Protein AF-A0A7V3JLY9-F1 (afdb_monomer_lite)

Radius of gyration: 27.99 Å; chains: 1; bounding box: 68×59×86 Å

Foldseek 3Di:
DLLVVLVPPPQAPPLNNQLLVQLLVVCLVQPAPDLDLQSSLVSSLLSLLVSPDVLLQQLVVVVVHGSVLLNVLVVVCVDCSPVVCVVVVPPDPPCSVVVSVDPSNSVSVVVLSVQLVVQCVVLVHPHRDSLSSLLSSLVDDHPVQVSQVVVVHGSVSSNVSSVVSSVVPPRPPVVVVVVVVVVVDPVVLLVAFDPQQDLDQDPLNVVLVVVVLVVVVVVCVVVVHDPLVNVLVVCLLVQLLVQCCPPVNNGRSLNSLLVSLLPSVLVSQLVVQQVVQCVVPVVGRPNVVSNVRSNVCSNVSSVVSNVSSVVSVVSSNVSVVVVVVVVVVVVVVVVPDPDPPPPDDPPDDD

Secondary structure (DSSP, 8-state):
--HHHHHTSTTB-HHHHHHHHHHHHHHHHS--SS--HHHHHHHHHHHHHHH--HHHHHHHHHTT--HHHHHHHHHHTT-THHHHHHHHTTS-TT-HHHHTT-HHHHHHHHHHHHHHHHHHHHTT-SSB-HHHHHHHHHTS-SHHHHHHHTTT--HHHHHHHHHHHHHHS---HHHHHHHHHHTTSTTTTTTSPPTT--S---HHHHHHHHHHHHHHHHHHHHTT--HHHHHHHHHHHHHHHHHHHHGGGGS-HHHHHHHHHHHHHHHHHHHHHHHHHHHH-TT---HHHHHHHHHHTHHHHHHHHHHHHHHHHHHHHHHHHHHHHHHHHHHHHHHHS---PPPPPP----

pLDDT: mean 84.88, std 15.24, range [41.06, 98.06]

Structure (mmCIF, N/CA/C/O backbone):
data_AF-A0A7V3JLY9-F1
#
_entry.id   AF-A0A7V3JLY9-F1
#
loop_
_atom_site.group_PDB
_atom_site.id
_atom_site.type_symbol
_atom_site.label_atom_id
_atom_site.label_alt_id
_atom_site.label_comp_id
_atom_site.label_asym_id
_atom_site.label_entity_id
_atom_site.label_seq_id
_atom_site.pdbx_PDB_ins_code
_atom_site.Cartn_x
_atom_site.Cartn_y
_atom_site.Cartn_z
_atom_site.occupancy
_atom_site.B_iso_or_equiv
_atom_site.auth_seq_id
_atom_site.auth_comp_id
_atom_site.auth_asym_id
_atom_site.auth_atom_id
_atom_site.pdbx_PDB_model_num
ATOM 1 N N . MET A 1 1 ? 10.212 14.212 8.797 1.00 42.94 1 MET A N 1
ATOM 2 C CA . MET A 1 1 ? 10.060 13.748 7.388 1.00 42.94 1 MET A CA 1
ATOM 3 C C . MET A 1 1 ? 9.186 12.492 7.233 1.00 42.94 1 MET A C 1
ATOM 5 O O . MET A 1 1 ? 8.670 12.257 6.146 1.00 42.94 1 MET A O 1
ATOM 9 N N . VAL A 1 2 ? 8.987 11.695 8.289 1.00 43.91 2 VAL A N 1
ATOM 10 C CA . VAL A 1 2 ? 8.253 10.418 8.236 1.00 43.91 2 VAL A CA 1
ATOM 11 C C . VAL A 1 2 ? 6.725 10.586 8.315 1.00 43.91 2 VAL A C 1
ATOM 13 O O . VAL A 1 2 ? 6.010 9.918 7.577 1.00 43.91 2 VAL A O 1
ATOM 16 N N . PHE A 1 3 ? 6.228 11.587 9.050 1.00 45.50 3 PHE A N 1
ATOM 17 C CA . PHE A 1 3 ? 4.808 11.983 9.053 1.00 45.50 3 PHE A CA 1
ATOM 18 C C . PHE A 1 3 ? 4.266 12.271 7.637 1.00 45.50 3 PHE A C 1
ATOM 20 O O . PHE A 1 3 ? 3.178 11.847 7.254 1.00 45.50 3 PHE A O 1
ATOM 27 N N . LEU A 1 4 ? 5.098 12.884 6.787 1.00 44.66 4 LEU A N 1
ATOM 28 C CA . LEU A 1 4 ? 4.797 13.117 5.374 1.00 44.66 4 LEU A CA 1
ATOM 29 C C . LEU A 1 4 ? 4.684 11.820 4.556 1.00 44.66 4 LEU A C 1
ATOM 31 O O . LEU A 1 4 ? 3.999 11.837 3.542 1.00 44.66 4 LEU A O 1
ATOM 35 N N . ARG A 1 5 ? 5.304 10.696 4.954 1.00 44.84 5 ARG A N 1
ATOM 36 C CA . ARG A 1 5 ? 5.213 9.420 4.212 1.00 44.84 5 ARG A CA 1
ATOM 37 C C . ARG A 1 5 ? 3.848 8.749 4.362 1.00 44.84 5 ARG A C 1
ATOM 39 O O . ARG A 1 5 ? 3.363 8.238 3.347 1.00 44.84 5 ARG A O 1
ATOM 46 N N . CYS A 1 6 ? 3.236 8.804 5.549 1.00 45.09 6 CYS A N 1
ATOM 47 C CA . CYS A 1 6 ? 1.862 8.339 5.775 1.00 45.09 6 CYS A CA 1
ATOM 48 C C . CYS A 1 6 ? 0.869 9.199 4.985 1.00 45.09 6 CYS A C 1
ATOM 50 O O . CYS A 1 6 ? 0.086 8.667 4.205 1.00 45.09 6 CYS A O 1
ATOM 52 N N . LEU A 1 7 ? 1.006 10.529 5.056 1.00 44.56 7 LEU A N 1
ATOM 53 C CA . LEU A 1 7 ? 0.134 11.485 4.358 1.00 44.56 7 LEU A CA 1
ATOM 54 C C . LEU A 1 7 ? 0.260 11.466 2.823 1.00 44.56 7 LEU A C 1
ATOM 56 O O . LEU A 1 7 ? -0.617 11.960 2.120 1.00 44.56 7 LEU A O 1
ATOM 60 N N . TYR A 1 8 ? 1.332 10.888 2.272 1.00 41.06 8 TYR A N 1
ATOM 61 C CA . TYR A 1 8 ? 1.545 10.810 0.821 1.00 41.06 8 TYR A CA 1
ATOM 62 C C . TYR A 1 8 ? 0.854 9.603 0.153 1.00 41.06 8 TYR A C 1
ATOM 64 O O . TYR A 1 8 ? 1.047 9.377 -1.048 1.00 41.06 8 TYR A O 1
ATOM 72 N N . ARG A 1 9 ? 0.063 8.800 0.882 1.00 51.59 9 ARG A N 1
ATOM 73 C CA . ARG A 1 9 ? -0.943 7.936 0.243 1.00 51.59 9 ARG A CA 1
ATOM 74 C C . ARG A 1 9 ? -2.067 8.858 -0.248 1.00 51.59 9 ARG A C 1
ATOM 76 O O . ARG A 1 9 ? -2.866 9.346 0.535 1.00 51.59 9 ARG A O 1
ATOM 83 N N . ARG A 1 10 ? -2.073 9.140 -1.559 1.00 48.19 10 ARG A N 1
ATOM 84 C CA . ARG A 1 10 ? -2.943 10.127 -2.239 1.00 48.19 10 ARG A CA 1
ATOM 85 C C . ARG A 1 10 ? -4.453 9.923 -2.030 1.00 48.19 10 ARG A C 1
ATOM 87 O O . ARG A 1 10 ? -5.207 10.842 -2.327 1.00 48.19 10 ARG A O 1
ATOM 94 N N . ASP A 1 11 ? -4.856 8.765 -1.514 1.00 52.25 11 ASP A N 1
ATOM 95 C CA . ASP A 1 11 ? -6.251 8.394 -1.266 1.00 52.25 11 ASP A CA 1
ATOM 96 C C . ASP A 1 11 ? -6.662 8.539 0.212 1.00 52.25 11 ASP A C 1
ATOM 98 O O . ASP A 1 11 ? -7.808 8.266 0.562 1.00 52.25 11 ASP A O 1
ATOM 102 N N . ILE A 1 12 ? -5.757 8.995 1.087 1.00 59.09 12 ILE A N 1
ATOM 103 C CA . ILE A 1 12 ? -6.117 9.442 2.435 1.00 59.09 12 ILE A CA 1
ATOM 104 C C . ILE A 1 12 ? -6.915 10.733 2.265 1.00 59.09 12 ILE A C 1
ATOM 106 O O . ILE A 1 12 ? -6.375 11.766 1.854 1.00 59.09 12 ILE A O 1
ATOM 110 N N . ALA A 1 13 ? -8.220 10.666 2.534 1.00 67.38 13 ALA A N 1
ATOM 111 C CA . ALA A 1 13 ? -9.084 11.835 2.477 1.00 67.38 13 ALA A CA 1
ATOM 112 C C . ALA A 1 13 ? -8.496 12.954 3.355 1.00 67.38 13 ALA A C 1
ATOM 114 O O . ALA A 1 13 ? -7.917 12.686 4.408 1.00 67.38 13 ALA A O 1
ATOM 115 N N . ARG A 1 14 ? -8.660 14.221 2.945 1.00 82.06 14 ARG A N 1
ATOM 116 C CA . ARG A 1 14 ? -8.237 15.408 3.720 1.00 82.06 14 ARG A CA 1
ATOM 117 C C . ARG A 1 14 ? -8.627 15.299 5.204 1.00 82.06 14 ARG A C 1
ATOM 119 O O . ARG A 1 14 ? -7.884 15.750 6.065 1.00 82.06 14 ARG A O 1
ATOM 126 N N . GLU A 1 15 ? -9.760 14.667 5.485 1.00 87.19 15 GLU A N 1
ATOM 127 C CA . GLU A 1 15 ? -10.266 14.399 6.832 1.00 87.19 15 GLU A CA 1
ATOM 128 C C . GLU A 1 15 ? -9.368 13.468 7.646 1.00 87.19 15 GLU A C 1
ATOM 130 O O . GLU A 1 15 ? -9.075 13.757 8.797 1.00 87.19 15 GLU A O 1
ATOM 135 N N . MET A 1 16 ? -8.860 12.392 7.052 1.00 91.50 16 MET A N 1
ATOM 136 C CA . MET A 1 16 ? -7.973 11.454 7.737 1.00 91.50 16 MET A CA 1
ATOM 137 C C . MET A 1 16 ? -6.609 12.097 8.045 1.00 91.50 16 MET A C 1
ATOM 139 O O . MET A 1 16 ? -6.036 11.853 9.102 1.00 91.50 16 MET A O 1
ATOM 143 N N . ILE A 1 17 ? -6.125 13.006 7.185 1.00 88.12 17 ILE A N 1
ATOM 144 C CA . ILE A 1 17 ? -4.952 13.847 7.495 1.00 88.12 17 ILE A CA 1
ATOM 145 C C . ILE A 1 17 ? -5.209 14.687 8.750 1.00 88.12 17 ILE A C 1
ATOM 147 O O . ILE A 1 17 ? -4.340 14.790 9.612 1.00 88.12 17 ILE A O 1
ATOM 151 N N . GLN A 1 18 ? -6.402 15.277 8.854 1.00 91.44 18 GLN A N 1
ATOM 152 C CA . GLN A 1 18 ? -6.795 16.085 10.008 1.00 91.44 18 GLN A CA 1
ATOM 153 C C . GLN A 1 18 ? -6.947 15.237 11.274 1.00 91.44 18 GLN A C 1
ATOM 155 O O . GLN A 1 18 ? -6.507 15.682 12.328 1.00 91.44 18 GLN A O 1
ATOM 160 N N . VAL A 1 19 ? -7.489 14.018 11.172 1.00 95.06 19 VAL A N 1
ATOM 161 C CA . VAL A 1 19 ? -7.558 13.062 12.292 1.00 95.06 19 VAL A CA 1
ATOM 162 C C . VAL A 1 19 ? -6.156 12.724 12.797 1.00 95.06 19 VAL A C 1
ATOM 164 O O . VAL A 1 19 ? -5.881 12.882 13.980 1.00 95.06 19 VAL A O 1
ATOM 167 N N . VAL A 1 20 ? -5.235 12.327 11.913 1.00 93.38 20 VAL A N 1
ATOM 168 C CA . VAL A 1 20 ? -3.864 11.961 12.316 1.00 93.38 20 VAL A CA 1
ATOM 169 C C . VAL A 1 20 ? -3.107 13.167 12.885 1.00 93.38 20 VAL A C 1
ATOM 171 O O . VAL A 1 20 ? -2.405 13.041 13.889 1.00 93.38 20 VAL A O 1
ATOM 174 N N . ALA A 1 21 ? -3.263 14.351 12.283 1.00 90.56 21 ALA A N 1
ATOM 175 C CA . ALA A 1 21 ? -2.688 15.587 12.812 1.00 90.56 21 ALA A CA 1
ATOM 176 C C . ALA A 1 21 ? -3.227 15.905 14.212 1.00 90.56 21 ALA A C 1
ATOM 178 O O . ALA A 1 21 ? -2.444 16.210 15.109 1.00 90.56 21 ALA A O 1
ATOM 179 N N . ARG A 1 22 ? -4.541 15.779 14.424 1.00 93.81 22 ARG A N 1
ATOM 180 C CA . ARG A 1 22 ? -5.160 16.045 15.723 1.00 93.81 22 ARG A CA 1
ATOM 181 C C . ARG A 1 22 ? -4.756 15.018 16.780 1.00 93.81 22 ARG A C 1
ATOM 183 O O . ARG A 1 22 ? -4.397 15.421 17.879 1.00 93.81 22 ARG A O 1
ATOM 190 N N . ALA A 1 23 ? -4.697 13.735 16.432 1.00 93.81 23 ALA A N 1
ATOM 191 C CA . ALA A 1 23 ? -4.185 12.690 17.319 1.00 93.81 23 ALA A CA 1
ATOM 192 C C . ALA A 1 23 ? -2.724 12.944 17.727 1.00 93.81 23 ALA A C 1
ATOM 194 O O . ALA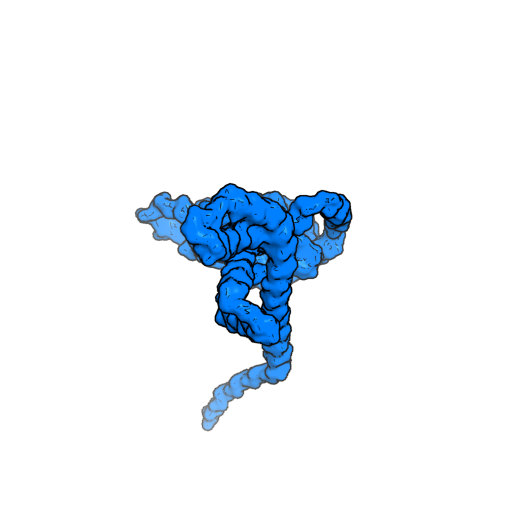 A 1 23 ? -2.351 12.719 18.873 1.00 93.81 23 ALA A O 1
ATOM 195 N N . SER A 1 24 ? -1.903 13.470 16.813 1.00 90.31 24 SER A N 1
ATOM 196 C CA . SER A 1 24 ? -0.510 13.832 17.116 1.00 90.31 24 SER A CA 1
ATOM 197 C C . SER A 1 24 ? -0.420 15.002 18.095 1.00 90.31 24 SER A C 1
ATOM 199 O O . SER A 1 24 ? 0.405 14.970 19.002 1.00 90.31 24 SER A O 1
ATOM 201 N N . VAL A 1 25 ? -1.280 16.017 17.939 1.00 89.12 25 VAL A N 1
ATOM 202 C CA . VAL A 1 25 ? -1.395 17.124 18.904 1.00 89.12 25 VAL A CA 1
ATOM 203 C C . VAL A 1 25 ? -1.823 16.591 20.268 1.00 89.12 25 VAL A C 1
ATOM 205 O O . VAL A 1 25 ? -1.194 16.916 21.267 1.00 89.12 25 VAL A O 1
ATOM 208 N N . TRP A 1 26 ? -2.819 15.704 20.301 1.00 90.44 26 TRP A N 1
ATOM 209 C CA . TRP A 1 26 ? -3.293 15.104 21.543 1.00 90.44 26 TRP A CA 1
ATOM 210 C C . TRP A 1 26 ? -2.191 14.319 22.264 1.00 90.44 26 TRP A C 1
ATOM 212 O O . TRP A 1 26 ? -1.992 14.509 23.458 1.00 90.44 26 TRP A O 1
ATOM 222 N N . LEU A 1 27 ? -1.414 13.505 21.538 1.00 90.06 27 LEU A N 1
ATOM 223 C CA . LEU A 1 27 ? -0.261 12.781 22.091 1.00 90.06 27 LEU A CA 1
ATOM 224 C C . LEU A 1 27 ? 0.861 13.714 22.567 1.00 90.06 27 LEU A C 1
ATOM 226 O O . LEU A 1 27 ? 1.600 13.345 23.472 1.00 90.06 27 LEU A O 1
ATOM 230 N N . ALA A 1 28 ? 1.014 14.898 21.973 1.00 86.81 28 ALA A N 1
ATOM 231 C CA . ALA A 1 28 ? 1.989 15.888 22.429 1.00 86.81 28 ALA A CA 1
ATOM 232 C C . ALA A 1 28 ? 1.528 16.604 23.710 1.00 86.81 28 ALA A C 1
ATOM 234 O O . ALA A 1 28 ? 2.344 16.874 24.587 1.00 86.81 28 ALA A O 1
ATOM 235 N N . GLU A 1 29 ? 0.228 16.883 23.828 1.00 85.25 29 GLU A N 1
ATOM 236 C CA . GLU A 1 29 ? -0.392 17.457 25.032 1.00 85.25 29 GLU A CA 1
ATOM 237 C C . GLU A 1 29 ? -0.479 16.431 26.179 1.00 85.25 29 GLU A C 1
ATOM 239 O O . GLU A 1 29 ? -0.435 16.803 27.350 1.00 85.25 29 GLU A O 1
ATOM 244 N N . HIS A 1 30 ? -0.573 15.141 25.840 1.00 86.06 30 HIS A N 1
ATOM 245 C CA . HIS A 1 30 ? -0.788 14.022 26.761 1.00 86.06 30 HIS A CA 1
ATOM 246 C C . HIS A 1 30 ? 0.206 12.878 26.483 1.00 86.06 30 HIS A C 1
ATOM 248 O O . HIS A 1 30 ? -0.207 11.785 26.078 1.00 86.06 30 HIS A O 1
ATOM 254 N N . PRO A 1 31 ? 1.522 13.101 26.660 1.00 84.25 31 PRO A N 1
ATOM 255 C CA . PRO A 1 31 ? 2.538 12.137 26.258 1.00 84.25 31 PRO A CA 1
ATOM 256 C C . PRO A 1 31 ? 2.380 10.815 27.020 1.00 84.25 31 PRO A C 1
ATOM 258 O O . PRO A 1 31 ? 2.413 10.804 28.254 1.00 84.25 31 PRO A O 1
ATOM 261 N N . PRO A 1 32 ? 2.225 9.676 26.318 1.00 83.19 32 PRO A N 1
ATOM 262 C CA . PRO A 1 32 ? 2.157 8.390 26.980 1.00 83.19 32 PRO A CA 1
ATOM 263 C C . PRO A 1 32 ? 3.506 7.987 27.559 1.00 83.19 32 PRO A C 1
ATOM 265 O O . PRO A 1 32 ? 4.559 8.273 26.996 1.00 83.19 32 PRO A O 1
ATOM 268 N N . LYS A 1 33 ? 3.465 7.248 28.676 1.00 82.25 33 LYS A N 1
ATOM 269 C CA . LYS A 1 33 ? 4.666 6.667 29.293 1.00 82.25 33 LYS A CA 1
ATOM 270 C C . LYS A 1 33 ? 5.405 5.736 28.326 1.00 82.25 33 LYS A C 1
ATOM 272 O O . LYS A 1 33 ? 6.630 5.675 28.344 1.00 82.25 33 LYS A O 1
ATOM 277 N N . VAL A 1 34 ? 4.649 4.998 27.516 1.00 85.31 34 VAL A N 1
ATOM 278 C CA . VAL A 1 34 ? 5.150 4.119 26.461 1.00 85.31 34 VAL A CA 1
ATOM 279 C C . VAL A 1 34 ? 4.332 4.406 25.210 1.00 85.31 34 VAL A C 1
ATOM 281 O O . VAL A 1 34 ? 3.105 4.378 25.254 1.00 85.31 34 VAL A O 1
ATOM 284 N N . VAL A 1 35 ? 5.006 4.704 24.100 1.00 89.94 35 VAL A N 1
ATOM 285 C CA . VAL A 1 35 ? 4.349 4.821 22.795 1.00 89.94 35 VAL A CA 1
ATOM 286 C C . VAL A 1 35 ? 4.061 3.411 22.301 1.00 89.94 35 VAL A C 1
ATOM 288 O O . VAL A 1 35 ? 4.940 2.741 21.766 1.00 89.94 35 VAL A O 1
ATOM 291 N N . ASP A 1 36 ? 2.837 2.952 22.527 1.00 92.12 36 ASP A N 1
ATOM 292 C CA . ASP A 1 36 ? 2.354 1.657 22.066 1.00 92.12 36 ASP A CA 1
ATOM 293 C C . ASP A 1 36 ? 1.125 1.813 21.147 1.00 92.12 36 ASP A C 1
ATOM 295 O O . ASP A 1 36 ? 0.536 2.902 21.047 1.00 92.12 36 ASP A O 1
ATOM 299 N N . PRO A 1 37 ? 0.715 0.740 20.443 1.00 93.94 37 PRO A N 1
ATOM 300 C CA . PRO A 1 37 ? -0.436 0.805 19.554 1.00 93.94 37 PRO A CA 1
ATOM 301 C C . PRO A 1 37 ? -1.732 1.230 20.255 1.00 93.94 37 PRO A C 1
ATOM 303 O O . PRO A 1 37 ? -2.542 1.905 19.627 1.00 93.94 37 PRO A O 1
ATOM 306 N N . GLN A 1 38 ? -1.935 0.898 21.534 1.00 94.38 38 GLN A N 1
ATOM 307 C CA . GLN A 1 38 ? -3.170 1.217 22.258 1.00 94.38 38 GLN A CA 1
ATOM 308 C C . GLN A 1 38 ? -3.260 2.705 22.609 1.00 94.38 38 GLN A C 1
ATOM 310 O O . GLN A 1 38 ? -4.314 3.312 22.413 1.00 94.38 38 GLN A O 1
ATOM 315 N N . ALA A 1 39 ? -2.163 3.321 23.057 1.00 92.31 39 ALA A N 1
ATOM 316 C CA . ALA A 1 39 ? -2.100 4.756 23.326 1.00 92.31 39 ALA A CA 1
ATOM 317 C C . ALA A 1 39 ? -2.342 5.575 22.049 1.00 92.31 39 ALA A C 1
ATOM 319 O O . ALA A 1 39 ? -3.145 6.512 22.041 1.00 92.31 39 ALA A O 1
ATOM 320 N N . VAL A 1 40 ? -1.702 5.180 20.943 1.00 94.50 40 VAL A N 1
ATOM 321 C CA . VAL A 1 40 ? -1.905 5.826 19.636 1.00 94.50 40 VAL A CA 1
ATOM 322 C C . VAL A 1 40 ? -3.324 5.579 19.113 1.00 94.50 40 VAL A C 1
ATOM 324 O O . VAL A 1 40 ? -3.945 6.499 18.583 1.00 94.50 40 VAL A O 1
ATOM 327 N N . GLY A 1 41 ? -3.866 4.373 19.300 1.00 95.81 41 GLY A N 1
ATOM 328 C CA . GLY A 1 41 ? -5.235 4.022 18.918 1.00 95.81 41 GLY A CA 1
ATOM 329 C C . GLY A 1 41 ? -6.280 4.843 19.671 1.00 95.81 41 GLY A C 1
ATOM 330 O O . GLY A 1 41 ? -7.222 5.336 19.058 1.00 95.81 41 GLY A O 1
ATOM 331 N N . LEU A 1 42 ? -6.075 5.088 20.968 1.00 95.06 42 LEU A N 1
ATOM 332 C CA . LEU A 1 42 ? -6.940 5.961 21.764 1.00 95.06 42 LEU A CA 1
ATOM 333 C C . LEU A 1 42 ? -6.893 7.413 21.275 1.00 95.06 42 LEU A C 1
ATOM 335 O O . LEU A 1 42 ? -7.939 8.031 21.093 1.00 95.06 42 LEU A O 1
ATOM 339 N N . ALA A 1 43 ? -5.699 7.949 21.011 1.00 94.56 43 ALA A N 1
ATOM 340 C CA . ALA A 1 43 ? -5.558 9.303 20.475 1.00 94.56 43 ALA A CA 1
ATOM 341 C C . ALA A 1 43 ? -6.262 9.452 19.116 1.00 94.56 43 ALA A C 1
ATOM 343 O O . ALA A 1 43 ? -6.937 10.450 18.858 1.00 94.56 43 ALA A O 1
ATOM 344 N N . LEU A 1 44 ? -6.142 8.438 18.254 1.00 96.56 44 LEU A N 1
ATOM 345 C CA . LEU A 1 44 ? -6.842 8.378 16.973 1.00 96.56 44 LEU A CA 1
ATOM 346 C C . LEU A 1 44 ? -8.359 8.265 17.153 1.00 96.56 44 LEU A C 1
ATOM 348 O O . LEU A 1 44 ? -9.090 8.973 16.468 1.00 96.56 44 LEU A O 1
ATOM 352 N N . PHE A 1 45 ? -8.833 7.436 18.084 1.00 96.88 45 PHE A N 1
ATOM 353 C CA . PHE A 1 45 ? -10.251 7.296 18.421 1.00 96.88 45 PHE A CA 1
ATOM 354 C C . PHE A 1 45 ? -10.861 8.647 18.808 1.00 96.88 45 PHE A C 1
ATOM 356 O O . PHE A 1 45 ? -11.846 9.077 18.207 1.00 96.88 45 PHE A O 1
ATOM 363 N N . LEU A 1 46 ? -10.229 9.359 19.744 1.00 95.88 46 LEU A N 1
ATOM 364 C CA . LEU A 1 46 ? -10.682 10.678 20.186 1.00 95.88 46 LEU A CA 1
ATOM 365 C C . LEU A 1 46 ? -10.636 11.702 19.050 1.00 95.88 46 LEU A C 1
ATOM 367 O O . LEU A 1 46 ? -11.605 12.429 18.839 1.00 95.88 46 LEU A O 1
ATOM 371 N N . ALA A 1 47 ? -9.566 11.703 18.253 1.00 96.31 47 ALA A N 1
ATOM 372 C CA . ALA A 1 47 ? -9.458 12.582 17.094 1.00 96.31 47 ALA A CA 1
ATOM 373 C C . ALA A 1 47 ? -10.541 12.305 16.036 1.00 96.31 47 ALA A C 1
ATOM 375 O O . ALA A 1 47 ? -11.012 13.241 15.390 1.00 96.31 47 ALA A O 1
ATOM 376 N N . VAL A 1 48 ? -10.966 11.049 15.849 1.00 96.88 48 VAL A N 1
ATOM 377 C CA . VAL A 1 48 ? -12.116 10.733 14.987 1.00 96.88 48 VAL A CA 1
ATOM 378 C C . VAL A 1 48 ? -13.398 11.312 15.582 1.00 96.88 48 VAL A C 1
ATOM 380 O O . VAL A 1 48 ? -14.132 11.982 14.857 1.00 96.88 48 VAL A O 1
ATOM 383 N N . LEU A 1 49 ? -13.657 11.111 16.878 1.00 96.38 49 LEU A N 1
ATOM 384 C CA . LEU A 1 49 ? -14.860 11.633 17.537 1.00 96.38 49 LEU A CA 1
ATOM 385 C C . LEU A 1 49 ? -14.945 13.167 17.470 1.00 96.38 49 LEU A C 1
ATOM 387 O O . LEU A 1 49 ? -15.988 13.706 17.104 1.00 96.38 49 LEU A O 1
ATOM 391 N N . GLU A 1 50 ? -13.846 13.879 17.726 1.00 95.75 50 GLU A N 1
ATOM 392 C CA . GLU A 1 50 ? -13.793 15.347 17.644 1.00 95.75 50 GLU A CA 1
ATOM 393 C C . GLU A 1 50 ? -14.108 15.886 16.241 1.00 95.75 50 GLU A C 1
ATOM 395 O O . GLU A 1 50 ? -14.688 16.964 16.093 1.00 95.75 50 GLU A O 1
ATOM 400 N N . ARG A 1 51 ? -13.737 15.147 15.187 1.00 95.19 51 ARG A N 1
ATOM 401 C CA . ARG A 1 51 ? -14.032 15.537 13.799 1.00 95.19 51 ARG A CA 1
ATOM 402 C C . ARG A 1 51 ? -15.502 15.361 13.427 1.00 95.19 51 ARG A C 1
ATOM 404 O O . ARG A 1 51 ? -15.895 15.897 12.391 1.00 95.19 51 ARG A O 1
ATOM 411 N N . LYS A 1 52 ? -16.281 14.643 14.243 1.00 95.38 52 LYS A N 1
ATOM 412 C CA . LYS A 1 52 ? -17.711 14.364 14.050 1.00 95.38 52 LYS A CA 1
ATOM 413 C C . LYS A 1 52 ? -18.057 13.927 12.612 1.00 95.38 52 LYS A C 1
ATOM 415 O O . LYS A 1 52 ? -18.868 14.583 11.954 1.00 95.38 52 LYS A O 1
ATOM 420 N N . PRO A 1 53 ? -17.436 12.853 12.076 1.00 93.31 53 PRO A N 1
ATOM 421 C CA . PRO A 1 53 ? -17.820 12.334 10.769 1.00 93.31 53 PRO A CA 1
ATOM 422 C C . PRO A 1 53 ? -19.296 11.944 10.800 1.00 93.31 53 PRO A C 1
ATOM 424 O O . PRO A 1 53 ? -19.746 11.302 11.749 1.00 93.31 53 PRO A O 1
ATOM 427 N N . GLN A 1 54 ? -20.042 12.292 9.753 1.00 93.62 54 GLN A N 1
ATOM 428 C CA . GLN A 1 54 ? -21.499 12.131 9.728 1.00 93.62 54 GLN A CA 1
ATOM 429 C C . GLN A 1 54 ? -21.945 10.695 10.049 1.00 93.62 54 GLN A C 1
ATOM 431 O O . GLN A 1 54 ? -22.864 10.505 10.838 1.00 93.62 54 GLN A O 1
ATOM 436 N N . ALA A 1 55 ? -21.269 9.690 9.483 1.00 94.06 55 ALA A N 1
ATOM 437 C CA . ALA A 1 55 ? -21.591 8.284 9.725 1.00 94.06 55 ALA A CA 1
ATOM 438 C C . ALA A 1 55 ? -21.272 7.840 11.164 1.00 94.06 55 ALA A C 1
ATOM 440 O O . ALA A 1 55 ? -21.992 7.022 11.723 1.00 94.06 55 ALA A O 1
ATOM 441 N N . VAL A 1 56 ? -20.234 8.405 11.792 1.00 96.12 56 VAL A N 1
ATOM 442 C CA . VAL A 1 56 ? -19.905 8.126 13.200 1.00 96.12 56 VAL A CA 1
ATOM 443 C C . VAL A 1 56 ? -20.951 8.735 14.128 1.00 96.12 56 VAL A C 1
ATOM 445 O O . VAL A 1 56 ? -21.421 8.054 15.036 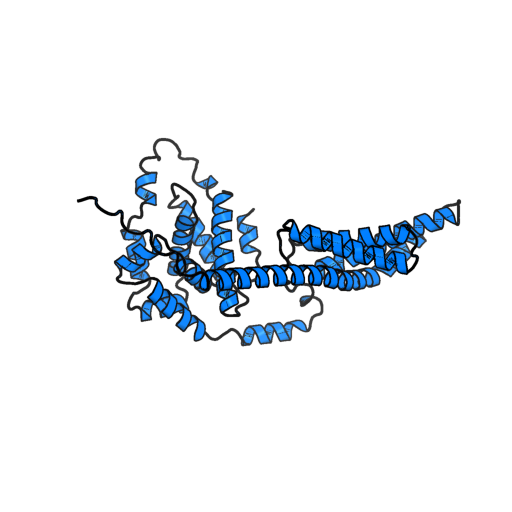1.00 96.12 56 VAL A O 1
ATOM 448 N N . CYS A 1 57 ? -21.360 9.983 13.881 1.00 96.19 57 CYS A N 1
ATOM 449 C CA . CYS A 1 57 ? -22.435 10.626 14.638 1.00 96.19 57 CYS A CA 1
ATOM 450 C C . CYS A 1 57 ? -23.742 9.835 14.528 1.00 96.19 57 CYS A C 1
ATOM 452 O O . CYS A 1 57 ? -24.320 9.486 15.550 1.00 96.19 57 CYS A O 1
ATOM 454 N N . ALA A 1 58 ? -24.150 9.473 13.309 1.00 96.00 58 ALA A N 1
ATOM 455 C CA . ALA A 1 58 ? -25.366 8.697 13.079 1.00 96.00 58 ALA A CA 1
ATOM 456 C C . ALA A 1 58 ? -25.320 7.313 13.759 1.00 96.00 58 ALA A C 1
ATOM 458 O O . ALA A 1 58 ? -26.305 6.878 14.358 1.00 96.00 58 ALA A O 1
ATOM 459 N N . ALA A 1 59 ? -24.169 6.632 13.724 1.00 97.12 59 ALA A N 1
ATOM 460 C CA . ALA A 1 59 ? -23.986 5.348 14.397 1.00 97.12 59 ALA A CA 1
ATOM 461 C C . ALA A 1 59 ? -24.106 5.463 15.926 1.00 97.12 59 ALA A C 1
ATOM 463 O O . ALA A 1 59 ? -24.749 4.630 16.566 1.00 97.12 59 ALA A O 1
ATOM 464 N N . LEU A 1 60 ? -23.517 6.505 16.515 1.00 96.94 60 LEU A N 1
ATOM 465 C CA . LEU A 1 60 ? -23.562 6.745 17.959 1.00 96.94 60 LEU A CA 1
ATOM 466 C C . LEU A 1 60 ? -24.946 7.212 18.434 1.00 96.94 60 LEU A C 1
ATOM 468 O O . LEU A 1 60 ? -25.429 6.740 19.465 1.00 96.94 60 LEU A O 1
ATOM 472 N N . GLU A 1 61 ? -25.638 8.035 17.644 1.00 96.25 61 GLU A N 1
ATOM 473 C CA . GLU A 1 61 ? -27.035 8.414 17.890 1.00 96.25 61 GLU A CA 1
ATOM 474 C C . GLU A 1 61 ? -27.963 7.192 17.906 1.00 96.25 61 GLU A C 1
ATOM 476 O O . GLU A 1 61 ? -28.804 7.071 18.798 1.00 96.25 61 GLU A O 1
ATOM 481 N N . LYS A 1 62 ? -27.771 6.231 16.989 1.00 97.06 62 LYS A N 1
ATOM 482 C CA . LYS A 1 62 ? -28.494 4.943 17.006 1.00 97.06 62 LYS A CA 1
ATOM 483 C C . LYS A 1 62 ? -28.218 4.113 18.258 1.00 97.06 62 LYS A C 1
ATOM 485 O O . LYS A 1 62 ? -29.080 3.348 18.682 1.00 97.06 62 LYS A O 1
ATOM 490 N N . CYS A 1 63 ? -27.044 4.285 18.856 1.00 97.19 63 CYS A N 1
ATOM 491 C CA . CYS A 1 63 ? -26.683 3.681 20.134 1.00 97.19 63 CYS A CA 1
ATOM 492 C C . CYS A 1 63 ? -27.157 4.510 21.346 1.00 97.19 63 CYS A C 1
ATOM 494 O O . CYS A 1 63 ? -26.792 4.189 22.473 1.00 97.19 63 CYS A O 1
ATOM 496 N N . ALA A 1 64 ? -27.954 5.565 21.130 1.00 96.94 64 ALA A N 1
ATOM 497 C CA . ALA A 1 64 ? -28.471 6.478 22.150 1.00 96.94 64 ALA A CA 1
ATOM 498 C C . ALA A 1 64 ? -27.388 7.186 22.987 1.00 96.94 64 ALA A C 1
ATOM 500 O O . ALA A 1 64 ? -27.634 7.564 24.134 1.00 96.94 64 ALA A O 1
ATOM 501 N N . VAL A 1 65 ? -26.196 7.398 22.419 1.00 95.81 65 VAL A N 1
ATOM 502 C CA . VAL A 1 65 ? -25.104 8.110 23.093 1.00 95.81 65 VAL A CA 1
ATOM 503 C C . VAL A 1 65 ? -24.589 9.232 22.197 1.00 95.81 65 VAL A C 1
ATOM 505 O O . VAL A 1 65 ? -24.029 8.955 21.138 1.00 95.81 65 VAL A O 1
ATOM 508 N N . PRO A 1 66 ? -24.737 10.504 22.605 1.00 95.62 66 PRO A N 1
ATOM 509 C CA . PRO A 1 66 ? -24.176 11.611 21.847 1.00 95.62 66 PRO A CA 1
ATOM 510 C C . PRO A 1 66 ? -22.643 11.571 21.897 1.00 95.62 66 PRO A C 1
ATOM 512 O O . PRO A 1 66 ? -22.048 11.188 22.910 1.00 95.62 66 PRO A O 1
ATOM 515 N N . VAL A 1 67 ? -21.997 11.998 20.809 1.00 96.00 67 VAL A N 1
ATOM 516 C CA . VAL A 1 67 ? -20.527 12.043 20.679 1.00 96.00 67 VAL A CA 1
ATOM 517 C C . VAL A 1 67 ? -19.897 12.844 21.819 1.00 96.00 67 VAL A C 1
ATOM 519 O O . VAL A 1 67 ? -18.868 12.454 22.368 1.00 96.00 67 VAL A O 1
ATOM 522 N N . GLU A 1 68 ? -20.543 13.941 22.205 1.00 96.31 68 GLU A N 1
ATOM 523 C CA . GLU A 1 68 ? -20.121 14.844 23.273 1.00 96.31 68 GLU A CA 1
ATOM 524 C C . GLU A 1 68 ? -19.991 14.106 24.606 1.00 96.31 68 GLU A C 1
ATOM 526 O O . GLU A 1 68 ? -18.985 14.252 25.286 1.00 96.31 68 GLU A O 1
ATOM 531 N N . ALA A 1 69 ? -20.924 13.206 24.935 1.00 95.12 69 ALA A N 1
ATOM 532 C CA . ALA A 1 69 ? -20.845 12.444 26.178 1.00 95.12 69 ALA A CA 1
ATOM 533 C C . ALA A 1 69 ? -19.632 11.497 26.212 1.00 95.12 69 ALA A C 1
ATOM 535 O O . ALA A 1 69 ? -19.112 11.204 27.294 1.00 95.12 69 ALA A O 1
ATOM 536 N N . LEU A 1 70 ? -19.174 10.997 25.060 1.00 94.50 70 LEU A N 1
ATOM 537 C CA . LEU A 1 70 ? -17.954 10.189 24.981 1.00 94.50 70 LEU A CA 1
ATOM 538 C C . LEU A 1 70 ? -16.697 11.048 25.121 1.00 94.50 70 LEU A C 1
ATOM 540 O O . LEU A 1 70 ? -15.777 10.636 25.825 1.00 94.50 70 LEU A O 1
ATOM 544 N N . LEU A 1 71 ? -16.673 12.236 24.513 1.00 94.44 71 LEU A N 1
ATOM 545 C CA . LEU A 1 71 ? -15.575 13.193 24.678 1.00 94.44 71 LEU A CA 1
ATOM 546 C C . LEU A 1 71 ? -15.475 13.673 26.135 1.00 94.44 71 LEU A C 1
ATOM 548 O O . LEU A 1 71 ? -14.407 13.560 26.732 1.00 94.44 71 LEU A O 1
ATOM 552 N N . ASP A 1 72 ? -16.596 14.042 26.759 1.00 93.31 72 ASP A N 1
ATOM 553 C CA . ASP A 1 72 ? -16.655 14.416 28.178 1.00 93.31 72 ASP A CA 1
ATOM 554 C C . ASP A 1 72 ? -16.195 13.264 29.084 1.00 93.31 72 ASP A C 1
ATOM 556 O O . ASP A 1 72 ? -15.529 13.473 30.095 1.00 93.31 72 ASP A O 1
ATOM 560 N N . ALA A 1 73 ? -16.542 12.017 28.733 1.00 91.62 73 ALA A N 1
ATOM 561 C CA . ALA A 1 73 ? -16.073 10.847 29.472 1.00 91.62 73 ALA A CA 1
ATOM 562 C C . ALA A 1 73 ? -14.567 10.625 29.302 1.00 91.62 73 ALA A C 1
ATOM 564 O O . ALA A 1 73 ? -13.921 10.202 30.259 1.00 91.62 73 ALA A O 1
ATOM 565 N N . ALA A 1 74 ? -14.013 10.906 28.120 1.00 89.94 74 ALA A N 1
ATOM 566 C CA . ALA A 1 74 ? -12.578 10.841 27.869 1.00 89.94 74 ALA A CA 1
ATOM 567 C C . ALA A 1 74 ? -11.818 11.848 28.741 1.00 89.94 74 ALA A C 1
ATOM 569 O O . ALA A 1 74 ? -10.843 11.480 29.398 1.00 89.94 74 ALA A O 1
ATOM 570 N N . GLU A 1 75 ? -12.303 13.092 28.784 1.00 88.44 75 GLU A N 1
ATOM 571 C CA . GLU A 1 75 ? -11.733 14.172 29.593 1.00 88.44 75 GLU A CA 1
ATOM 572 C C . GLU A 1 75 ? -11.858 13.871 31.094 1.00 88.44 75 GLU A C 1
ATOM 574 O O . GLU A 1 75 ? -10.866 13.888 31.829 1.00 88.44 75 GLU A O 1
ATOM 579 N N . ALA A 1 76 ? -13.063 13.513 31.552 1.00 86.19 76 ALA A N 1
ATOM 580 C CA . ALA A 1 76 ? -13.343 13.228 32.959 1.00 86.19 76 ALA A CA 1
ATOM 581 C C . ALA A 1 76 ? -12.620 11.981 33.470 1.00 86.19 76 ALA A C 1
ATOM 583 O O . ALA A 1 76 ? -12.303 11.887 34.657 1.00 86.19 76 ALA A O 1
ATOM 584 N N . ALA A 1 77 ? -12.346 11.009 32.596 1.00 79.56 77 ALA A N 1
ATOM 585 C CA . ALA A 1 77 ? -11.630 9.815 33.001 1.00 79.56 77 ALA A CA 1
ATOM 586 C C . ALA A 1 77 ? -10.174 10.091 33.399 1.00 79.56 77 ALA A C 1
ATOM 588 O O . ALA A 1 77 ? -9.559 9.149 33.904 1.00 79.56 77 ALA A O 1
ATOM 589 N N . GLN A 1 78 ? -9.653 11.323 33.200 1.00 64.38 78 GLN A N 1
ATOM 590 C CA . GLN A 1 78 ? -8.276 11.736 33.514 1.00 64.38 78 GLN A CA 1
ATOM 591 C C . GLN A 1 78 ? -7.311 10.575 33.259 1.00 64.38 78 GLN A C 1
ATOM 593 O O . GLN A 1 78 ? -6.621 10.106 34.170 1.00 64.38 78 GLN A O 1
ATOM 598 N N . TRP A 1 79 ? -7.410 10.003 32.050 1.00 63.09 79 TRP A N 1
ATOM 599 C CA . TRP A 1 79 ? -6.900 8.660 31.775 1.00 63.09 79 TRP A CA 1
ATOM 600 C C . TRP A 1 79 ? -5.405 8.582 32.154 1.00 63.09 79 TRP A C 1
ATOM 602 O O . TRP A 1 79 ? -4.726 9.611 32.076 1.00 63.09 79 TRP A O 1
ATOM 612 N N . PRO A 1 80 ? -4.863 7.414 32.570 1.00 53.81 80 PRO A N 1
ATOM 613 C CA . PRO A 1 80 ? -3.591 7.267 33.301 1.00 53.81 80 PRO A CA 1
ATOM 614 C C . PRO A 1 80 ? -2.312 7.841 32.667 1.00 53.81 80 PRO A C 1
ATOM 616 O O . PRO A 1 80 ? -1.237 7.700 33.245 1.00 53.81 80 PRO A O 1
ATOM 619 N N . LEU A 1 81 ? -2.404 8.490 31.510 1.00 53.94 81 LEU A N 1
ATOM 620 C CA . LEU A 1 81 ? -1.341 9.290 30.913 1.00 53.94 81 LEU A CA 1
ATOM 621 C C . LEU A 1 81 ? -0.893 10.420 31.856 1.00 53.94 81 LEU A C 1
ATOM 623 O O . LEU A 1 81 ? 0.305 10.611 32.042 1.00 53.94 81 LEU A O 1
ATOM 627 N N . HIS A 1 82 ? -1.830 11.097 32.536 1.00 49.34 82 HIS A N 1
ATOM 628 C CA . HIS A 1 82 ? -1.502 12.249 33.393 1.00 49.34 82 HIS A CA 1
ATOM 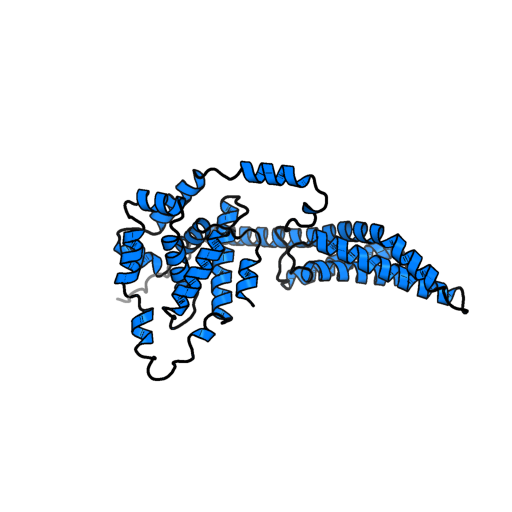629 C C . HIS A 1 82 ? -0.862 11.870 34.737 1.00 49.34 82 HIS A C 1
ATOM 631 O O . HIS A 1 82 ? 0.166 12.434 35.109 1.00 49.34 82 HIS A O 1
ATOM 637 N N . LYS A 1 83 ? -1.382 10.858 35.450 1.00 51.12 83 LYS A N 1
ATOM 638 C CA . LYS A 1 83 ? -0.848 10.485 36.781 1.00 51.12 83 LYS A CA 1
ATOM 639 C C . LYS A 1 83 ? 0.581 9.930 36.754 1.00 51.12 83 LYS A C 1
ATOM 641 O O . LYS A 1 83 ? 1.258 9.955 37.776 1.00 51.12 83 LYS A O 1
ATOM 646 N N . ALA A 1 84 ? 1.053 9.429 35.613 1.00 49.25 84 ALA A N 1
ATOM 647 C CA . ALA A 1 84 ? 2.436 8.977 35.461 1.00 49.25 84 ALA A CA 1
ATOM 648 C C . ALA A 1 84 ? 3.396 10.107 35.042 1.00 49.25 84 ALA A C 1
ATOM 650 O O . ALA A 1 84 ? 4.583 10.035 35.362 1.00 49.25 84 ALA A O 1
ATOM 651 N N . ALA A 1 85 ? 2.900 11.140 34.352 1.00 51.38 85 ALA A N 1
ATOM 652 C CA . ALA A 1 85 ? 3.705 12.271 33.897 1.00 51.38 85 ALA A CA 1
ATOM 653 C C . ALA A 1 85 ? 4.116 13.189 35.060 1.00 51.38 85 ALA A C 1
ATOM 655 O O . ALA A 1 85 ? 5.275 13.595 35.135 1.00 51.38 85 ALA A O 1
ATOM 656 N N . GLU A 1 86 ? 3.220 13.437 36.021 1.00 55.31 86 GLU A N 1
ATOM 657 C CA . GLU A 1 86 ? 3.531 14.240 37.217 1.00 55.31 86 GLU A CA 1
ATOM 658 C C . GLU A 1 86 ? 4.568 13.580 38.141 1.00 55.31 86 GLU A C 1
ATOM 660 O O . GLU A 1 86 ? 5.332 14.273 38.806 1.00 55.31 86 GLU A O 1
ATOM 665 N N . ALA A 1 87 ? 4.661 12.246 38.148 1.00 55.03 87 ALA A N 1
ATOM 666 C CA . ALA A 1 87 ? 5.664 11.527 38.937 1.00 55.03 87 ALA A CA 1
ATOM 667 C C . ALA A 1 87 ? 7.079 11.572 38.317 1.00 55.03 87 ALA A C 1
ATOM 669 O O . ALA A 1 87 ? 8.057 11.322 39.016 1.00 55.03 87 ALA A O 1
ATOM 670 N N . ASN A 1 88 ? 7.194 11.900 37.023 1.00 52.88 88 ASN A N 1
ATOM 671 C CA . ASN A 1 88 ? 8.458 11.946 36.275 1.00 52.88 88 ASN A CA 1
ATOM 672 C C . ASN A 1 88 ? 8.859 13.368 35.827 1.00 52.88 88 ASN A C 1
ATOM 674 O O . ASN A 1 88 ? 9.964 13.564 35.317 1.00 52.88 88 ASN A O 1
ATOM 678 N N . SER A 1 89 ? 8.004 14.377 36.022 1.00 52.00 89 SER A N 1
ATOM 679 C CA . SER A 1 89 ? 8.239 15.757 35.569 1.00 52.00 89 SER A CA 1
ATOM 680 C C . SER A 1 89 ? 9.300 16.521 36.371 1.00 52.00 89 SER A C 1
ATOM 682 O O . SER A 1 89 ? 9.691 17.615 35.968 1.00 52.00 89 SER A O 1
ATOM 684 N N . GLN A 1 90 ? 9.847 15.950 37.449 1.00 55.66 90 GLN A N 1
ATOM 685 C CA . GLN A 1 90 ? 10.913 16.590 38.230 1.00 55.66 90 GLN A CA 1
ATOM 686 C C . GLN A 1 90 ? 12.310 16.546 37.574 1.00 55.66 90 GLN A C 1
ATOM 688 O O . GLN A 1 90 ? 13.245 17.094 38.150 1.00 55.66 90 GLN A O 1
ATOM 693 N N . GLY A 1 91 ? 12.481 15.973 36.369 1.00 56.12 91 GLY A N 1
ATOM 694 C CA . GLY A 1 91 ? 13.811 15.894 35.736 1.00 56.12 91 GLY A CA 1
ATOM 695 C C . GLY A 1 91 ? 13.920 16.000 34.210 1.00 56.12 91 GLY A C 1
ATOM 696 O O . GLY A 1 91 ? 15.034 15.872 33.709 1.00 56.12 91 GLY A O 1
ATOM 697 N N . GLN A 1 92 ? 12.840 16.202 33.441 1.00 54.28 92 GLN A N 1
ATOM 698 C CA . GLN A 1 92 ? 12.908 15.978 31.983 1.00 54.28 92 GLN A CA 1
ATOM 699 C C . GLN A 1 92 ? 11.987 16.892 31.148 1.00 54.28 92 GLN A C 1
ATOM 701 O O . GLN A 1 92 ? 11.079 16.436 30.460 1.00 54.28 92 GLN A O 1
ATOM 706 N N . ALA A 1 93 ? 12.226 18.206 31.191 1.00 55.53 93 ALA A N 1
ATOM 707 C CA . ALA A 1 93 ? 11.421 19.199 30.464 1.00 55.53 93 ALA A CA 1
ATOM 708 C C . ALA A 1 93 ? 11.677 19.264 28.936 1.00 55.53 93 ALA A C 1
ATOM 710 O O . ALA A 1 93 ? 10.844 19.797 28.211 1.00 55.53 93 ALA A O 1
ATOM 711 N N . ASP A 1 94 ? 12.758 18.669 28.414 1.00 57.69 94 ASP A N 1
ATOM 712 C CA . ASP A 1 94 ? 13.117 18.762 26.982 1.00 57.69 94 ASP A CA 1
ATOM 713 C C . ASP A 1 94 ? 12.585 17.610 26.097 1.00 57.69 94 ASP A C 1
ATOM 715 O O . ASP A 1 94 ? 12.855 17.557 24.896 1.00 57.69 94 ASP A O 1
ATOM 719 N N . ALA A 1 95 ? 11.803 16.672 26.644 1.00 58.72 95 ALA A N 1
ATOM 720 C CA . ALA A 1 95 ? 11.383 15.462 25.920 1.00 58.72 95 ALA A CA 1
ATOM 721 C C . ALA A 1 95 ? 10.178 15.649 24.965 1.00 58.72 95 ALA A C 1
ATOM 723 O O . ALA A 1 95 ? 9.950 14.806 24.094 1.00 58.72 95 ALA A O 1
ATOM 724 N N . GLY A 1 96 ? 9.414 16.744 25.081 1.00 55.84 96 GLY A N 1
ATOM 725 C CA . GLY A 1 96 ? 8.123 16.902 24.390 1.00 55.84 96 GLY A CA 1
ATOM 726 C C . GLY A 1 96 ? 8.204 16.912 22.856 1.00 55.84 96 GLY A C 1
ATOM 727 O O . GLY A 1 96 ? 7.372 16.311 22.180 1.00 55.84 96 GLY A O 1
ATOM 728 N N . CYS A 1 97 ? 9.245 17.522 22.280 1.00 57.56 97 CYS A N 1
ATOM 729 C CA . CYS A 1 97 ? 9.409 17.576 20.821 1.00 57.56 97 CYS A CA 1
ATOM 730 C C . CYS A 1 97 ? 9.945 16.270 20.209 1.00 57.56 97 CYS A C 1
ATOM 732 O O . CYS A 1 97 ? 9.773 16.055 19.008 1.00 57.56 97 CYS A O 1
ATOM 734 N N . GLY A 1 98 ? 10.583 15.395 20.997 1.00 62.97 98 GLY A N 1
ATOM 735 C CA . GLY A 1 98 ? 11.181 14.152 20.490 1.00 62.97 98 GLY A CA 1
ATOM 736 C C . GLY A 1 98 ? 10.143 13.105 20.079 1.00 62.97 98 GLY A C 1
ATOM 737 O O . GLY A 1 98 ? 10.336 12.384 19.100 1.00 62.97 98 GLY A O 1
ATOM 738 N N . LEU A 1 99 ? 9.007 13.076 20.778 1.00 64.19 99 LEU A N 1
ATOM 739 C CA . LEU A 1 99 ? 7.947 12.078 20.603 1.00 64.19 99 LEU A CA 1
ATOM 740 C C . LEU A 1 99 ? 7.291 12.136 19.216 1.00 64.19 99 LEU A C 1
ATOM 742 O O . LEU A 1 99 ? 7.040 11.103 18.601 1.00 64.19 99 LEU A O 1
ATOM 746 N N . LEU A 1 100 ? 7.087 13.342 18.675 1.00 63.69 100 LEU A N 1
ATOM 747 C CA . LEU A 1 100 ? 6.473 13.554 17.355 1.00 63.69 100 LEU A CA 1
ATOM 748 C C . LEU A 1 100 ? 7.315 13.015 16.187 1.00 63.69 100 LEU A C 1
ATOM 750 O O . LEU A 1 100 ? 6.823 12.904 15.060 1.00 63.69 100 LEU A O 1
ATOM 754 N N . TYR A 1 101 ? 8.578 12.677 16.443 1.00 66.94 101 TYR A N 1
ATOM 755 C CA . TYR A 1 101 ? 9.508 12.160 15.445 1.00 66.94 101 TYR A CA 1
ATOM 756 C C . TYR A 1 101 ? 10.057 10.778 15.787 1.00 66.94 101 TYR A C 1
ATOM 758 O O . TYR A 1 101 ? 10.978 10.326 15.104 1.00 66.94 101 TYR A O 1
ATOM 766 N N . SER A 1 102 ? 9.497 10.104 16.793 1.00 82.62 102 SER A N 1
ATOM 767 C CA . SER A 1 102 ? 9.957 8.773 17.165 1.00 82.62 102 SER A CA 1
ATOM 768 C C . SER A 1 102 ? 9.584 7.735 16.095 1.00 82.62 102 SER A C 1
ATOM 770 O O . SER A 1 102 ? 8.567 7.839 15.389 1.00 82.62 102 SER A O 1
ATOM 772 N N . GLU A 1 103 ? 10.454 6.741 15.931 1.00 84.00 103 GLU A N 1
ATOM 773 C CA . GLU A 1 103 ? 10.235 5.629 15.005 1.00 84.00 103 GLU A CA 1
ATOM 774 C C . GLU A 1 103 ? 9.039 4.783 15.470 1.00 84.00 103 GLU A C 1
ATOM 776 O O . GLU A 1 103 ? 8.190 4.412 14.661 1.00 84.00 103 GLU A O 1
ATOM 781 N N . GLU A 1 104 ? 8.880 4.622 16.783 1.00 87.38 104 GLU A N 1
ATOM 782 C CA . GLU A 1 104 ? 7.791 3.883 17.426 1.00 87.38 104 GLU A CA 1
ATOM 783 C C . GLU A 1 104 ? 6.417 4.499 17.126 1.00 87.38 104 GLU A C 1
ATOM 785 O O . GLU A 1 104 ? 5.479 3.782 16.766 1.00 87.38 104 GLU A O 1
ATOM 790 N N . LEU A 1 105 ? 6.287 5.832 17.197 1.00 87.38 105 LEU A N 1
ATOM 791 C CA . LEU A 1 105 ? 5.039 6.515 16.838 1.00 87.38 105 LEU A CA 1
ATOM 792 C C . LEU A 1 105 ? 4.691 6.279 15.366 1.00 87.38 105 LEU A C 1
ATOM 794 O O . LEU A 1 105 ? 3.530 6.047 15.021 1.00 87.38 105 LEU A O 1
ATOM 798 N N . THR A 1 106 ? 5.697 6.312 14.489 1.00 85.94 106 THR A N 1
ATOM 799 C CA . THR A 1 106 ? 5.499 6.019 13.066 1.00 85.94 106 THR A CA 1
ATOM 800 C C . THR A 1 106 ? 4.999 4.594 12.864 1.00 85.94 106 THR A C 1
ATOM 802 O O . THR A 1 106 ? 4.072 4.385 12.075 1.00 85.94 106 THR A O 1
ATOM 805 N N . GLU A 1 107 ? 5.609 3.615 13.529 1.00 86.12 107 GLU A N 1
ATOM 806 C CA . GLU A 1 107 ? 5.210 2.213 13.416 1.00 86.12 107 GLU A CA 1
ATOM 807 C C . GLU A 1 107 ? 3.773 2.003 13.902 1.00 86.12 107 GLU A C 1
ATOM 809 O O . GLU A 1 107 ? 2.972 1.393 13.188 1.00 86.12 107 GLU A O 1
ATOM 814 N N . CYS A 1 108 ? 3.405 2.599 15.040 1.00 91.62 108 CYS A N 1
ATOM 815 C CA . CYS A 1 108 ? 2.046 2.541 15.579 1.00 91.62 108 CYS A CA 1
ATOM 816 C C . CYS A 1 108 ? 1.021 3.218 14.652 1.00 91.62 108 CYS A C 1
ATOM 818 O O . CYS A 1 108 ? -0.038 2.654 14.378 1.00 91.62 108 CYS A O 1
ATOM 820 N N . LEU A 1 109 ? 1.328 4.400 14.107 1.00 91.38 109 LEU A N 1
ATOM 821 C CA . LEU A 1 109 ? 0.456 5.063 13.128 1.00 91.38 109 LEU A CA 1
ATOM 822 C C . LEU A 1 109 ? 0.313 4.236 11.845 1.00 91.38 109 LEU A C 1
ATOM 824 O O . LEU A 1 109 ? -0.781 4.131 11.293 1.00 91.38 109 LEU A O 1
ATOM 828 N N . THR A 1 110 ? 1.407 3.639 11.368 1.00 86.38 110 THR A N 1
ATOM 829 C CA . THR A 1 110 ? 1.395 2.781 10.174 1.00 86.38 110 THR A CA 1
ATOM 830 C C . THR A 1 110 ? 0.516 1.554 10.401 1.00 86.38 110 THR A C 1
ATOM 832 O O . THR A 1 110 ? -0.278 1.221 9.525 1.00 86.38 110 THR A O 1
ATOM 835 N N . HIS A 1 111 ? 0.597 0.939 11.585 1.00 91.19 111 HIS A N 1
ATOM 836 C CA . HIS A 1 111 ? -0.259 -0.176 11.984 1.00 91.19 111 HIS A CA 1
ATOM 837 C C . HIS A 1 111 ? -1.752 0.169 11.852 1.00 91.19 111 HIS A C 1
ATOM 839 O O . HIS A 1 111 ? -2.482 -0.540 11.158 1.00 91.19 111 HIS A O 1
ATOM 845 N N . TRP A 1 112 ? -2.192 1.292 12.428 1.00 95.25 112 TRP A N 1
ATOM 846 C CA . TRP A 1 112 ? -3.598 1.710 12.364 1.00 95.25 112 TRP A CA 1
ATOM 847 C C . TRP A 1 112 ? -4.057 2.115 10.964 1.00 95.25 112 TRP A C 1
ATOM 849 O O . TRP A 1 112 ? -5.184 1.815 10.573 1.00 95.25 112 TRP A O 1
ATOM 859 N N . ILE A 1 113 ? -3.197 2.771 10.184 1.00 91.56 113 ILE A N 1
ATOM 860 C CA . ILE A 1 113 ? -3.518 3.146 8.800 1.00 91.56 113 ILE A CA 1
ATOM 861 C C . ILE A 1 113 ? -3.658 1.898 7.923 1.00 91.56 113 ILE A C 1
ATOM 863 O O . ILE A 1 113 ? -4.589 1.825 7.124 1.00 91.56 113 ILE A O 1
ATOM 867 N N . ASP A 1 114 ? -2.769 0.913 8.063 1.00 86.31 114 ASP A N 1
ATOM 868 C CA . ASP A 1 114 ? -2.863 -0.337 7.305 1.00 86.31 114 ASP A CA 1
ATOM 869 C C . ASP A 1 114 ? -4.107 -1.156 7.717 1.00 86.31 114 ASP A C 1
ATOM 871 O O . ASP A 1 114 ? -4.761 -1.746 6.854 1.00 86.31 114 ASP A O 1
ATOM 875 N N . ALA A 1 115 ? -4.500 -1.133 8.997 1.00 91.56 115 ALA A N 1
ATOM 876 C CA . ALA A 1 115 ? -5.757 -1.730 9.459 1.00 91.56 115 ALA A CA 1
ATOM 877 C C . ALA A 1 115 ? -6.993 -1.002 8.891 1.00 91.56 115 ALA A C 1
ATOM 879 O O . ALA A 1 115 ? -7.910 -1.640 8.371 1.00 91.56 115 ALA A O 1
ATOM 880 N N . ALA A 1 116 ? -6.992 0.334 8.890 1.00 94.00 116 ALA A N 1
ATOM 881 C CA . ALA A 1 116 ? -8.051 1.141 8.282 1.00 94.00 116 ALA A CA 1
ATOM 882 C C . ALA A 1 116 ? -8.162 0.918 6.760 1.00 94.00 116 ALA A C 1
ATOM 884 O O . ALA A 1 116 ? -9.253 0.975 6.196 1.00 94.00 116 ALA A O 1
ATOM 885 N N . GLU A 1 117 ? -7.050 0.640 6.072 1.00 87.44 117 GLU A N 1
ATOM 886 C CA . GLU A 1 117 ? -7.057 0.255 4.654 1.00 87.44 117 GLU A CA 1
ATOM 887 C C . GLU A 1 117 ? -7.693 -1.102 4.410 1.00 87.44 117 GLU A C 1
ATOM 889 O O . GLU A 1 117 ? -8.463 -1.247 3.459 1.00 87.44 117 GLU A O 1
ATOM 894 N N . ALA A 1 118 ? -7.405 -2.081 5.269 1.00 85.62 118 ALA A N 1
ATOM 895 C CA . ALA A 1 118 ? -8.062 -3.379 5.203 1.00 85.62 118 ALA A CA 1
ATOM 896 C C . ALA A 1 118 ? -9.585 -3.226 5.346 1.00 85.62 118 ALA A C 1
ATOM 898 O O . ALA A 1 118 ? -10.330 -3.823 4.565 1.00 85.62 118 ALA A O 1
ATOM 899 N N . GLN A 1 119 ? -10.030 -2.358 6.263 1.00 94.38 119 GLN A N 1
ATOM 900 C CA . GLN A 1 119 ? -11.442 -2.013 6.422 1.00 94.38 119 GLN A CA 1
ATOM 901 C C . GLN A 1 119 ? -12.003 -1.328 5.167 1.00 94.38 119 GLN A C 1
ATOM 903 O O . GLN A 1 119 ? -12.977 -1.809 4.596 1.00 94.38 119 GLN A O 1
ATOM 908 N N . ALA A 1 120 ? -11.355 -0.281 4.645 1.00 90.75 120 ALA A N 1
ATOM 909 C CA . ALA A 1 120 ? -11.795 0.390 3.414 1.00 90.75 120 ALA A CA 1
ATOM 910 C C . ALA A 1 120 ? -11.949 -0.585 2.227 1.00 90.75 120 ALA A C 1
ATOM 912 O O . ALA A 1 120 ? -12.932 -0.526 1.483 1.00 90.75 120 ALA A O 1
ATOM 913 N N . TRP A 1 121 ? -11.020 -1.538 2.076 1.00 83.56 121 TRP A N 1
ATOM 914 C CA . TRP A 1 121 ? -11.110 -2.576 1.048 1.00 83.56 121 TRP A CA 1
ATOM 915 C C . TRP A 1 121 ? -12.281 -3.537 1.245 1.00 83.56 121 TRP A C 1
ATOM 917 O O . TRP A 1 121 ? -12.895 -3.919 0.246 1.00 83.56 121 TRP A O 1
ATOM 927 N N . ALA A 1 122 ? -12.631 -3.893 2.484 1.00 86.06 122 ALA A N 1
ATOM 928 C CA . ALA A 1 122 ? -13.802 -4.726 2.768 1.00 86.06 122 ALA A CA 1
ATOM 929 C C . ALA A 1 122 ? -15.103 -4.075 2.261 1.00 86.06 122 ALA A C 1
ATOM 931 O O . ALA A 1 122 ? -15.975 -4.761 1.727 1.00 86.06 122 ALA A O 1
ATOM 932 N N . TYR A 1 123 ? -15.181 -2.742 2.305 1.0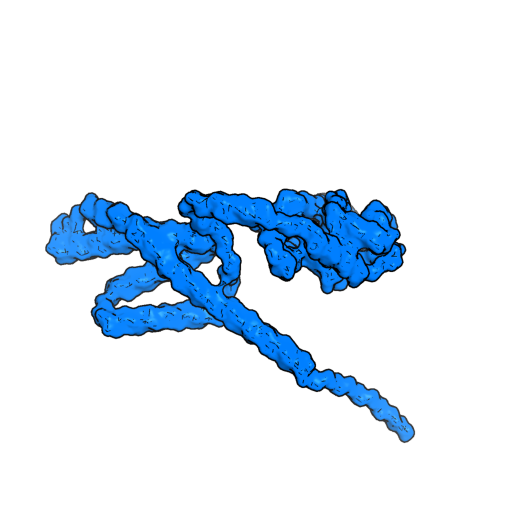0 86.06 123 TYR A N 1
ATOM 933 C CA . TYR A 1 123 ? -16.309 -1.957 1.790 1.00 86.06 123 TYR A CA 1
ATOM 934 C C . TYR A 1 123 ? -16.174 -1.562 0.311 1.00 86.06 123 TYR A C 1
ATOM 936 O O . TYR A 1 123 ? -17.005 -0.824 -0.223 1.00 86.06 123 TYR A O 1
ATOM 944 N N . SER A 1 124 ? -15.161 -2.082 -0.396 1.00 83.00 124 SER A N 1
ATOM 945 C CA . SER A 1 124 ? -14.840 -1.707 -1.783 1.00 83.00 124 SER A CA 1
ATOM 946 C C . SER A 1 124 ? -14.595 -0.201 -1.973 1.00 83.00 124 SER A C 1
ATOM 948 O O . SER A 1 124 ? -14.759 0.339 -3.075 1.00 83.00 124 SER A O 1
ATOM 950 N N . GLU A 1 125 ? -14.177 0.489 -0.913 1.00 83.62 125 GLU A N 1
ATOM 951 C CA . GLU A 1 125 ? -13.793 1.891 -0.960 1.00 83.62 125 GLU A CA 1
ATOM 952 C C . GLU A 1 125 ? -12.305 2.016 -1.312 1.00 83.62 125 GLU A C 1
ATOM 954 O O . GLU A 1 125 ? -11.446 1.290 -0.817 1.00 83.62 125 GLU A O 1
ATOM 959 N N . ARG A 1 126 ? -11.975 2.943 -2.221 1.00 78.81 126 ARG A N 1
ATOM 960 C CA . ARG A 1 126 ? -10.574 3.208 -2.602 1.00 78.81 126 ARG A CA 1
ATOM 961 C C . ARG A 1 126 ? -9.857 4.142 -1.633 1.00 78.81 126 ARG A C 1
ATOM 963 O O . ARG A 1 126 ? -8.632 4.159 -1.620 1.00 78.81 126 ARG A O 1
ATOM 970 N N . ALA A 1 127 ? -10.613 4.955 -0.903 1.00 85.50 127 ALA A N 1
ATOM 971 C CA . ALA A 1 127 ? -10.089 5.990 -0.029 1.00 85.50 127 ALA A CA 1
ATOM 972 C C . ALA A 1 127 ? -10.309 5.597 1.429 1.00 85.50 127 ALA A C 1
ATOM 974 O O . ALA A 1 127 ? -11.397 5.164 1.805 1.00 85.50 127 ALA A O 1
ATOM 975 N N . VAL A 1 128 ? -9.282 5.786 2.253 1.00 89.81 128 VAL A N 1
ATOM 976 C CA . VAL A 1 128 ? -9.401 5.616 3.702 1.00 89.81 128 VAL A CA 1
ATOM 977 C C . VAL A 1 128 ? -10.071 6.860 4.270 1.00 89.81 128 VAL A C 1
ATOM 979 O O . VAL A 1 128 ? -9.700 7.989 3.931 1.00 89.81 128 VAL A O 1
ATOM 982 N N . ARG A 1 129 ? -11.046 6.641 5.145 1.00 92.69 129 ARG A N 1
ATOM 983 C CA . ARG A 1 129 ? -11.848 7.672 5.794 1.00 92.69 129 ARG A CA 1
ATOM 984 C C . ARG A 1 129 ? -11.785 7.473 7.312 1.00 92.69 129 ARG A C 1
ATOM 986 O O . ARG A 1 129 ? -11.432 6.368 7.739 1.00 92.69 129 ARG A O 1
ATOM 993 N N . PRO A 1 130 ? -12.136 8.490 8.117 1.00 95.88 130 PRO A N 1
ATOM 994 C CA . PRO A 1 130 ? -12.185 8.362 9.573 1.00 95.88 130 PRO A CA 1
ATOM 995 C C . PRO A 1 130 ? -13.029 7.178 10.076 1.00 95.88 130 PRO A C 1
ATOM 997 O O . PRO A 1 130 ? -12.678 6.565 11.077 1.00 95.88 130 PRO A O 1
ATOM 1000 N N . GLU A 1 131 ? -14.096 6.805 9.368 1.00 96.19 131 GLU A N 1
ATOM 1001 C CA . GLU A 1 131 ? -14.954 5.670 9.731 1.00 96.19 131 GLU A CA 1
ATOM 1002 C C . GLU A 1 131 ? -14.224 4.329 9.636 1.00 96.19 131 GLU A C 1
ATOM 1004 O O . GLU A 1 131 ? -14.351 3.495 10.525 1.00 96.19 131 GLU A O 1
ATOM 1009 N N . HIS A 1 132 ? -13.417 4.129 8.590 1.00 95.94 132 HIS A N 1
ATOM 1010 C CA . HIS A 1 132 ? -12.627 2.905 8.429 1.00 95.94 132 HIS A CA 1
ATOM 1011 C C . HIS A 1 132 ? -11.569 2.768 9.526 1.00 95.94 132 HIS A C 1
ATOM 1013 O O . HIS A 1 132 ? -11.283 1.666 9.986 1.00 95.94 132 HIS A O 1
ATOM 1019 N N . LEU A 1 133 ? -11.002 3.898 9.957 1.00 97.00 133 LEU A N 1
ATOM 1020 C CA . LEU A 1 133 ? -10.088 3.935 11.092 1.00 97.00 133 LEU A CA 1
ATOM 1021 C C . LEU A 1 133 ? -10.802 3.578 12.393 1.00 97.00 133 LEU A C 1
ATOM 1023 O O . LEU A 1 133 ? -10.282 2.785 13.170 1.00 97.00 133 LEU A O 1
ATOM 1027 N N . LEU A 1 134 ? -11.997 4.125 12.611 1.00 97.44 134 LEU A N 1
ATOM 1028 C CA . LEU A 1 134 ? -12.788 3.807 13.792 1.00 97.44 134 LEU A CA 1
ATOM 1029 C C . LEU A 1 134 ? -13.192 2.329 13.825 1.00 97.44 134 LEU A C 1
ATOM 1031 O O . LEU A 1 134 ? -13.055 1.702 14.868 1.00 97.44 134 LEU A O 1
ATOM 1035 N N . LEU A 1 135 ? -13.606 1.749 12.693 1.00 97.88 135 LEU A N 1
ATOM 1036 C CA . LEU A 1 135 ? -13.864 0.308 12.592 1.00 97.88 135 LEU A CA 1
ATOM 1037 C C . LEU A 1 135 ? -12.631 -0.521 12.963 1.00 97.88 135 LEU A C 1
ATOM 1039 O O . LEU A 1 135 ? -12.749 -1.462 13.742 1.00 97.88 135 LEU A O 1
ATOM 1043 N N . ALA A 1 136 ? -11.455 -0.151 12.445 1.00 97.25 136 ALA A N 1
ATOM 1044 C CA . ALA A 1 136 ? -10.208 -0.843 12.756 1.00 97.25 136 ALA A CA 1
ATOM 1045 C C . ALA A 1 136 ? -9.870 -0.783 14.256 1.00 97.25 136 ALA A C 1
ATOM 1047 O O . ALA A 1 136 ? -9.441 -1.783 14.823 1.00 97.25 136 ALA A O 1
ATOM 1048 N N . ILE A 1 137 ? -10.102 0.363 14.906 1.00 97.62 137 ILE A N 1
ATOM 1049 C CA . ILE A 1 137 ? -9.916 0.525 16.356 1.00 97.62 137 ILE A CA 1
ATOM 1050 C C . ILE A 1 137 ? -10.917 -0.345 17.131 1.00 97.62 137 ILE A C 1
ATOM 1052 O O . ILE A 1 137 ? -10.516 -1.097 18.016 1.00 97.62 137 ILE A O 1
ATOM 1056 N N . LEU A 1 138 ? -12.202 -0.308 16.767 1.00 97.31 138 LEU A N 1
ATOM 1057 C CA . LEU A 1 138 ? -13.266 -1.069 17.439 1.00 97.31 138 LEU A CA 1
ATOM 1058 C C . LEU A 1 138 ? -13.148 -2.595 17.266 1.00 97.31 138 LEU A C 1
ATOM 1060 O O . LEU A 1 138 ? -13.740 -3.337 18.044 1.00 97.31 138 LEU A O 1
ATOM 1064 N N . GLU A 1 139 ? -12.410 -3.077 16.262 1.00 97.00 139 GLU A N 1
ATOM 1065 C CA . GLU A 1 139 ? -12.120 -4.508 16.072 1.00 97.00 139 GLU A CA 1
ATOM 1066 C C . GLU A 1 139 ? -11.064 -5.037 17.058 1.00 97.00 139 GLU A C 1
ATOM 1068 O O . GLU A 1 139 ? -10.915 -6.246 17.238 1.00 97.00 139 GLU A O 1
ATOM 1073 N N . THR A 1 140 ? -10.335 -4.137 17.712 1.00 95.81 140 THR A N 1
ATOM 1074 C CA . THR A 1 140 ? -9.255 -4.479 18.637 1.00 95.81 140 THR A CA 1
ATOM 1075 C C . THR A 1 140 ? -9.612 -4.134 20.076 1.00 95.81 140 THR A C 1
ATOM 1077 O O . THR A 1 140 ? -10.313 -3.159 20.354 1.00 95.81 140 THR A O 1
ATOM 1080 N N . ASP A 1 141 ? -9.090 -4.922 21.013 1.00 95.12 141 ASP A N 1
ATOM 1081 C CA . ASP A 1 141 ? -9.237 -4.634 22.433 1.00 95.12 141 ASP A CA 1
ATOM 1082 C C . ASP A 1 141 ? -8.309 -3.495 22.861 1.00 95.12 141 ASP A C 1
ATOM 1084 O O . ASP A 1 141 ? -7.100 -3.507 22.596 1.00 95.12 141 ASP A O 1
ATOM 1088 N N . GLY A 1 142 ? -8.868 -2.513 23.563 1.00 93.81 142 GLY A N 1
ATOM 1089 C CA . GLY A 1 142 ? -8.103 -1.373 24.047 1.00 93.81 142 GLY A CA 1
ATOM 1090 C C . GLY A 1 142 ? -8.890 -0.454 24.980 1.00 93.81 142 GLY A C 1
ATOM 1091 O O . GLY A 1 142 ? -10.054 -0.716 25.287 1.00 93.81 142 GLY A O 1
ATOM 1092 N N . PRO A 1 143 ? -8.268 0.648 25.433 1.00 92.88 143 PRO A N 1
ATOM 1093 C CA . PRO A 1 143 ? -8.835 1.552 26.442 1.00 92.88 143 PRO A CA 1
ATOM 1094 C C . PRO A 1 143 ? -10.125 2.262 25.996 1.00 92.88 143 PRO A C 1
ATOM 1096 O O . PRO A 1 143 ? -10.912 2.708 26.829 1.00 92.88 143 PRO A O 1
ATOM 1099 N N . TRP A 1 144 ? -10.385 2.346 24.689 1.00 94.94 144 TRP A N 1
ATOM 1100 C CA . TRP A 1 144 ? -11.661 2.839 24.158 1.00 94.94 144 TRP A CA 1
ATOM 1101 C C . TRP A 1 144 ? -12.848 1.946 24.554 1.00 94.94 144 TRP A C 1
ATOM 1103 O O . TRP A 1 144 ? -13.954 2.461 24.699 1.00 94.94 144 TRP A O 1
ATOM 1113 N N . ASN A 1 145 ? -12.646 0.643 24.793 1.00 95.12 145 ASN A N 1
ATOM 1114 C CA . ASN A 1 145 ? -13.718 -0.257 25.233 1.00 95.12 145 ASN A CA 1
ATOM 1115 C C . ASN A 1 145 ? -14.230 0.123 26.625 1.00 95.12 145 ASN A C 1
ATOM 1117 O O . ASN A 1 145 ? -15.438 0.184 26.837 1.00 95.12 145 ASN A O 1
ATOM 1121 N N . ASP A 1 146 ? -13.326 0.451 27.547 1.00 93.56 146 ASP A N 1
ATOM 1122 C CA . ASP A 1 146 ? -13.691 0.908 28.889 1.00 93.56 146 ASP A CA 1
ATOM 1123 C C . ASP A 1 146 ? -14.420 2.255 28.843 1.00 93.56 146 ASP A C 1
ATOM 1125 O O . ASP A 1 146 ? -15.377 2.484 29.586 1.00 93.56 146 ASP A O 1
ATOM 1129 N N . LEU A 1 147 ? -13.986 3.152 27.952 1.00 93.69 147 LEU A N 1
ATOM 1130 C CA . LEU A 1 147 ? -14.620 4.452 27.738 1.00 93.69 147 LEU A CA 1
ATOM 1131 C C . LEU A 1 147 ? -16.063 4.287 27.240 1.00 93.69 147 LEU A C 1
ATOM 1133 O O . LEU A 1 147 ? -16.975 4.921 27.774 1.00 93.69 147 LEU A O 1
ATOM 1137 N N . LEU A 1 148 ? -16.278 3.393 26.274 1.00 96.12 148 LEU A N 1
ATOM 1138 C CA . LEU A 1 148 ? -17.609 3.031 25.785 1.00 96.12 148 LEU A CA 1
ATOM 1139 C C . LEU A 1 148 ? -18.451 2.370 26.888 1.00 96.12 148 LEU A C 1
ATOM 1141 O O . LEU A 1 148 ? -19.594 2.776 27.120 1.00 96.12 148 LEU A O 1
ATOM 1145 N N . ALA A 1 149 ? -17.876 1.427 27.637 1.00 95.56 149 ALA A N 1
ATOM 1146 C CA . ALA A 1 149 ? -18.569 0.706 28.703 1.00 95.56 149 ALA A CA 1
ATOM 1147 C C . ALA A 1 149 ? -19.058 1.635 29.827 1.00 95.56 149 ALA A C 1
ATOM 1149 O O . ALA A 1 149 ? -20.160 1.447 30.344 1.00 95.56 149 ALA A O 1
ATOM 1150 N N . ARG A 1 150 ? -18.307 2.697 30.161 1.00 94.31 150 ARG A N 1
ATOM 1151 C CA . ARG A 1 150 ? -18.741 3.738 31.121 1.00 94.31 150 ARG A CA 1
ATOM 1152 C C . ARG A 1 150 ? -20.000 4.488 30.682 1.00 94.31 150 ARG A C 1
ATOM 1154 O O . ARG A 1 150 ? -20.682 5.071 31.522 1.00 94.31 150 ARG A O 1
ATOM 1161 N N . ARG A 1 151 ? -20.316 4.480 29.385 1.00 95.56 151 ARG A N 1
ATOM 1162 C CA . ARG A 1 151 ? -21.562 5.018 28.817 1.00 95.56 151 ARG A CA 1
ATOM 1163 C C . ARG A 1 151 ? -22.594 3.929 28.506 1.00 95.56 151 ARG A C 1
ATOM 1165 O O . ARG A 1 151 ? -23.575 4.208 27.830 1.00 95.56 151 ARG A O 1
ATOM 1172 N N . GLY A 1 152 ? -22.394 2.709 29.008 1.00 96.31 152 GLY A N 1
ATOM 1173 C CA . GLY A 1 152 ? -23.297 1.583 28.772 1.00 96.31 152 GLY A CA 1
ATOM 1174 C C . GLY A 1 152 ? -23.234 1.031 27.346 1.00 96.31 152 GLY A C 1
ATOM 1175 O O . GLY A 1 152 ? -24.164 0.351 26.923 1.00 96.31 152 GLY A O 1
ATOM 1176 N N . LEU A 1 153 ? -22.162 1.318 26.601 1.00 97.00 153 LEU A N 1
ATOM 1177 C CA . LEU A 1 153 ? -21.990 0.856 25.228 1.00 97.00 153 LEU A CA 1
ATOM 1178 C C . LEU A 1 153 ? -21.023 -0.319 25.145 1.00 97.00 153 LEU A C 1
ATOM 1180 O O . LEU A 1 153 ? -19.911 -0.271 25.666 1.00 97.00 153 LEU A O 1
ATOM 1184 N N . ALA A 1 154 ? -21.419 -1.339 24.390 1.00 97.25 154 ALA A N 1
ATOM 1185 C CA . ALA A 1 154 ? -20.502 -2.363 23.914 1.00 97.25 154 ALA A CA 1
ATOM 1186 C C . ALA A 1 154 ? -19.851 -1.905 22.599 1.00 97.25 154 ALA A C 1
ATOM 1188 O O . ALA A 1 154 ? -20.547 -1.449 21.690 1.00 97.25 154 ALA A O 1
ATOM 1189 N N . ALA A 1 155 ? -18.536 -2.092 22.457 1.00 97.00 155 ALA A N 1
ATOM 1190 C CA . ALA A 1 155 ? -17.811 -1.765 21.223 1.00 97.00 155 ALA A CA 1
ATOM 1191 C C . ALA A 1 155 ? -18.399 -2.467 19.985 1.00 97.00 155 ALA A C 1
ATOM 1193 O O . ALA A 1 155 ? -18.513 -1.856 18.923 1.00 97.00 155 ALA A O 1
ATOM 1194 N N . GLY A 1 156 ? -18.866 -3.712 20.147 1.00 97.00 156 GLY A N 1
ATOM 1195 C CA . GLY A 1 156 ? -19.550 -4.462 19.091 1.00 97.00 156 GLY A CA 1
ATOM 1196 C C . GLY A 1 156 ? -20.819 -3.774 18.576 1.00 97.00 156 GLY A C 1
ATOM 1197 O O . GLY A 1 156 ? -21.015 -3.724 17.367 1.00 97.00 156 GLY A O 1
ATOM 1198 N N . ALA A 1 157 ? -21.620 -3.167 19.460 1.00 97.62 157 ALA A N 1
ATOM 1199 C CA . ALA A 1 157 ? -22.845 -2.464 19.072 1.00 97.62 157 ALA A CA 1
ATOM 1200 C C . ALA A 1 157 ? -22.542 -1.183 18.278 1.00 97.62 157 ALA A C 1
ATOM 1202 O O . ALA A 1 157 ? -23.167 -0.924 17.251 1.00 97.62 157 ALA A O 1
ATOM 1203 N N . VAL A 1 158 ? -21.532 -0.414 18.707 1.00 97.56 158 VAL A N 1
ATOM 1204 C CA . VAL A 1 158 ? -21.078 0.783 17.976 1.00 97.56 158 VAL A CA 1
ATOM 1205 C C . VAL A 1 158 ? -20.533 0.401 16.603 1.00 97.56 158 VAL A C 1
ATOM 1207 O O . VAL A 1 158 ? -20.832 1.069 15.613 1.00 97.56 158 VAL A O 1
ATOM 1210 N N . ARG A 1 159 ? -19.765 -0.693 16.529 1.00 97.81 159 ARG A N 1
ATOM 1211 C CA . ARG A 1 159 ? -19.251 -1.228 15.268 1.00 97.81 159 ARG A CA 1
ATOM 1212 C C . ARG A 1 159 ? -20.396 -1.596 14.331 1.00 97.81 159 ARG A C 1
ATOM 1214 O O . ARG A 1 159 ? -20.450 -1.057 13.237 1.00 97.81 159 ARG A O 1
ATOM 1221 N N . GLU A 1 160 ? -21.334 -2.433 14.768 1.00 97.56 160 GLU A N 1
ATOM 1222 C CA . GLU A 1 160 ? -22.489 -2.847 13.957 1.00 97.56 160 GLU A CA 1
ATOM 1223 C C . GLU A 1 160 ? -23.309 -1.649 13.451 1.00 97.56 160 GLU A C 1
ATOM 1225 O O . GLU A 1 160 ? -23.685 -1.599 12.277 1.00 97.56 160 GLU A O 1
ATOM 1230 N N . ALA A 1 161 ? -23.534 -0.642 14.302 1.00 97.69 161 ALA A N 1
ATOM 1231 C CA . ALA A 1 161 ? -24.213 0.587 13.902 1.00 97.69 161 ALA A CA 1
ATOM 1232 C C . ALA A 1 161 ? -23.425 1.365 12.833 1.00 97.69 161 ALA A C 1
ATOM 1234 O O . ALA A 1 161 ? -24.013 1.850 11.864 1.00 97.69 161 ALA A O 1
ATOM 1235 N N . LEU A 1 162 ? -22.099 1.454 12.971 1.00 97.44 162 LEU A N 1
ATOM 1236 C CA . LEU A 1 162 ? -21.226 2.128 12.009 1.00 97.44 162 LEU A CA 1
ATOM 1237 C C . LEU A 1 162 ? -21.153 1.392 10.667 1.00 97.44 162 LEU A C 1
ATOM 1239 O O . LEU A 1 162 ? -21.191 2.031 9.616 1.00 97.44 162 LEU A O 1
ATOM 1243 N N . GLU A 1 163 ? -21.095 0.063 10.684 1.00 96.75 163 GLU A N 1
ATOM 1244 C CA . GLU A 1 163 ? -21.146 -0.761 9.472 1.00 96.75 163 GLU A CA 1
ATOM 1245 C C . GLU A 1 163 ? -22.480 -0.580 8.733 1.00 96.75 163 GLU A C 1
ATOM 1247 O O . GLU A 1 163 ? -22.498 -0.430 7.507 1.00 96.75 163 GLU A O 1
ATOM 1252 N N . ALA A 1 164 ? -23.594 -0.511 9.471 1.00 96.62 164 ALA A N 1
ATOM 1253 C CA . ALA A 1 164 ? -24.907 -0.223 8.902 1.00 96.62 164 ALA A CA 1
ATOM 1254 C C . ALA A 1 164 ? -24.966 1.176 8.261 1.00 96.62 164 ALA A C 1
ATOM 1256 O O . ALA A 1 164 ? -25.499 1.322 7.160 1.00 96.62 164 ALA A O 1
ATOM 1257 N N . GLU A 1 165 ? -24.386 2.197 8.900 1.00 95.75 165 GLU A N 1
ATOM 1258 C CA . GLU A 1 165 ? -24.289 3.547 8.324 1.00 95.75 165 GLU A CA 1
ATOM 1259 C C . GLU A 1 165 ? -23.416 3.588 7.068 1.00 95.75 165 GLU A C 1
ATOM 1261 O O . GLU A 1 165 ? -23.793 4.203 6.071 1.00 95.75 165 GLU A O 1
ATOM 1266 N N . LEU A 1 166 ? -22.276 2.895 7.061 1.00 93.19 166 LEU A N 1
ATOM 1267 C CA . LEU A 1 166 ? -21.415 2.807 5.878 1.00 93.19 166 LEU A CA 1
ATOM 1268 C C . LEU A 1 166 ? -22.084 2.063 4.718 1.00 93.19 166 LEU A C 1
ATOM 1270 O O . LEU A 1 166 ? -21.879 2.422 3.558 1.00 93.19 166 LEU A O 1
ATOM 1274 N N . ALA A 1 167 ? -22.913 1.060 5.011 1.00 91.88 167 ALA A N 1
ATOM 1275 C CA . ALA A 1 167 ? -23.696 0.363 3.996 1.00 91.88 167 ALA A CA 1
ATOM 1276 C C . ALA A 1 167 ? -24.771 1.264 3.357 1.00 91.88 167 ALA A C 1
ATOM 1278 O O . ALA A 1 167 ? -25.057 1.114 2.165 1.00 91.88 167 ALA A O 1
ATOM 1279 N N . LEU A 1 168 ? -25.344 2.192 4.133 1.00 91.62 168 LEU A N 1
ATOM 1280 C CA . LEU A 1 168 ? -26.341 3.169 3.677 1.00 91.62 168 LEU A CA 1
ATOM 1281 C C . LEU A 1 168 ? -25.720 4.401 3.017 1.00 91.62 168 LEU A C 1
ATOM 1283 O O . LEU A 1 168 ? -26.356 5.023 2.159 1.00 91.62 168 LEU A O 1
ATOM 1287 N N . ALA A 1 169 ? -24.501 4.768 3.417 1.00 86.31 169 ALA A N 1
ATOM 1288 C CA . ALA A 1 169 ? -23.814 5.931 2.892 1.00 86.31 169 ALA A CA 1
ATOM 1289 C C . ALA A 1 169 ? -23.757 5.834 1.360 1.00 86.31 169 ALA A C 1
ATOM 1291 O O . ALA A 1 169 ? -23.363 4.794 0.818 1.00 86.31 169 ALA A O 1
ATOM 1292 N N . PRO A 1 170 ? -24.154 6.895 0.631 1.00 77.88 170 PRO A N 1
ATOM 1293 C CA . PRO A 1 170 ? -24.122 6.873 -0.817 1.00 77.88 170 PRO A CA 1
ATOM 1294 C C . PRO A 1 170 ? -22.685 6.614 -1.251 1.00 77.88 170 PRO A C 1
ATOM 1296 O O . PRO A 1 170 ? -21.821 7.491 -1.163 1.00 77.88 170 PRO A O 1
ATOM 1299 N N . ARG A 1 171 ? -22.431 5.388 -1.727 1.00 71.25 171 ARG A N 1
ATOM 1300 C CA . ARG A 1 171 ? -21.141 5.033 -2.310 1.00 71.25 171 ARG A CA 1
ATOM 1301 C C . ARG A 1 171 ? -20.858 6.091 -3.368 1.00 71.25 171 ARG A C 1
ATOM 1303 O O . ARG A 1 171 ? -21.763 6.390 -4.154 1.00 71.25 171 ARG A O 1
ATOM 1310 N N . PRO A 1 172 ? -19.658 6.684 -3.423 1.00 61.62 172 PRO A N 1
ATOM 1311 C CA . PRO A 1 172 ? -19.330 7.725 -4.390 1.00 61.62 172 PRO A CA 1
ATOM 1312 C C . PRO A 1 172 ? -19.221 7.153 -5.820 1.00 61.62 172 PRO A C 1
ATOM 1314 O O . PRO A 1 172 ? -18.208 7.304 -6.500 1.00 61.62 172 PRO A O 1
ATOM 1317 N N . ALA A 1 173 ? -20.284 6.524 -6.324 1.00 53.75 173 ALA A N 1
ATOM 1318 C CA . ALA A 1 173 ? -20.457 6.069 -7.693 1.00 53.75 173 ALA A CA 1
ATOM 1319 C C . ALA A 1 173 ? -20.313 7.246 -8.671 1.00 53.75 173 ALA A C 1
ATOM 1321 O O . ALA A 1 173 ? -19.770 7.089 -9.762 1.00 53.75 173 ALA A O 1
ATOM 1322 N N . ARG A 1 174 ? -20.686 8.463 -8.243 1.00 48.44 174 ARG A N 1
ATOM 1323 C CA . ARG A 1 174 ? -20.523 9.692 -9.034 1.00 48.44 174 ARG A CA 1
ATOM 1324 C C . ARG A 1 174 ? -19.055 10.076 -9.250 1.00 48.44 174 ARG A C 1
ATOM 1326 O O . ARG A 1 174 ? -18.710 10.523 -10.338 1.00 48.44 174 ARG A O 1
ATOM 1333 N N . ARG A 1 175 ? -18.172 9.819 -8.276 1.00 51.59 175 ARG A N 1
ATOM 1334 C CA . ARG A 1 175 ? -16.733 10.110 -8.398 1.00 51.59 175 ARG A CA 1
ATOM 1335 C C . ARG A 1 175 ? -15.977 8.995 -9.112 1.00 51.59 175 ARG A C 1
ATOM 1337 O O . ARG A 1 175 ? -15.023 9.280 -9.821 1.00 51.59 175 ARG A O 1
ATOM 1344 N N . GLN A 1 176 ? -16.414 7.738 -8.991 1.00 51.22 176 GLN A N 1
ATOM 1345 C CA . GLN A 1 176 ? -15.886 6.658 -9.832 1.00 51.22 176 GLN A CA 1
ATOM 1346 C C . GLN A 1 176 ? -16.244 6.864 -11.307 1.00 51.22 176 GLN A C 1
ATOM 1348 O O . GLN A 1 176 ? -15.371 6.685 -12.147 1.00 51.22 176 GLN A O 1
ATOM 1353 N N . ALA A 1 177 ? -17.463 7.310 -11.630 1.00 52.09 177 ALA A N 1
ATOM 1354 C CA . ALA A 1 177 ? -17.843 7.661 -13.001 1.00 52.09 177 ALA A CA 1
ATOM 1355 C C . ALA A 1 177 ? -17.071 8.885 -13.537 1.00 52.09 177 ALA A C 1
ATOM 1357 O O . ALA A 1 177 ? -16.700 8.916 -14.708 1.00 52.09 177 ALA A O 1
ATOM 1358 N N . GLU A 1 178 ? -16.777 9.870 -12.684 1.00 54.44 178 GLU A N 1
ATOM 1359 C CA . GLU A 1 178 ? -15.950 11.034 -13.030 1.00 54.44 178 GLU A CA 1
ATOM 1360 C C . GLU A 1 178 ? -14.468 10.665 -13.210 1.00 54.44 178 GLU A C 1
ATOM 1362 O O . GLU A 1 178 ? -13.832 11.121 -14.156 1.00 54.44 178 GLU A O 1
ATOM 1367 N N . ILE A 1 179 ? -13.945 9.754 -12.383 1.00 51.44 179 ILE A N 1
ATOM 1368 C CA . ILE A 1 179 ? -12.624 9.145 -12.562 1.00 51.44 179 ILE A CA 1
ATOM 1369 C C . ILE A 1 179 ? -12.606 8.345 -13.871 1.00 51.44 179 ILE A C 1
ATOM 1371 O O . ILE A 1 179 ? -11.741 8.588 -14.694 1.00 51.44 179 ILE A O 1
ATOM 1375 N N . ILE A 1 180 ? -13.579 7.473 -14.145 1.00 53.34 180 ILE A N 1
ATOM 1376 C CA . ILE A 1 180 ? -13.658 6.718 -15.412 1.00 53.34 180 ILE A CA 1
ATOM 1377 C C . ILE A 1 180 ? -13.749 7.663 -16.627 1.00 53.34 180 ILE A C 1
ATOM 1379 O O . ILE A 1 180 ? -13.114 7.397 -17.645 1.00 53.34 180 ILE A O 1
ATOM 1383 N N . ARG A 1 181 ? -14.447 8.804 -16.524 1.00 52.69 181 ARG A N 1
ATOM 1384 C CA . ARG A 1 181 ? -14.431 9.855 -17.562 1.00 52.69 181 ARG A CA 1
ATOM 1385 C C . ARG A 1 181 ? -13.082 10.572 -17.675 1.00 52.69 181 ARG A C 1
ATOM 1387 O O . ARG A 1 181 ? -12.683 10.921 -18.783 1.00 52.69 181 ARG A O 1
ATOM 1394 N N . SER A 1 182 ? -12.352 10.768 -16.577 1.00 47.59 182 SER A N 1
ATOM 1395 C CA . SER A 1 182 ? -11.031 11.412 -16.601 1.00 47.59 182 SER A CA 1
ATOM 1396 C C . SER A 1 182 ? -9.929 10.507 -17.179 1.00 47.59 182 SER A C 1
ATOM 1398 O O . SER A 1 182 ? -8.884 11.002 -17.607 1.00 47.59 182 SER A O 1
ATOM 1400 N N . TRP A 1 183 ? -10.169 9.191 -17.284 1.00 47.19 183 TRP A N 1
ATOM 1401 C CA . TRP A 1 183 ? -9.242 8.230 -17.909 1.00 47.19 183 TRP A CA 1
ATOM 1402 C C . TRP A 1 183 ? -9.046 8.461 -19.416 1.00 47.19 183 TRP A C 1
ATOM 1404 O O . TRP A 1 183 ? -8.167 7.842 -20.011 1.00 47.19 183 TRP A O 1
ATOM 1414 N N . GLY A 1 184 ? -9.788 9.396 -20.021 1.00 47.59 184 GLY A N 1
ATOM 1415 C CA . GLY A 1 184 ? -9.583 9.846 -21.398 1.00 47.59 184 GLY A CA 1
ATOM 1416 C C . GLY A 1 184 ? -8.232 10.526 -21.667 1.00 47.59 184 GLY A C 1
ATOM 1417 O O . GLY A 1 184 ? -7.874 10.695 -22.829 1.00 47.59 184 GLY A O 1
ATOM 1418 N N . THR A 1 185 ? -7.441 10.884 -20.643 1.00 59.22 185 THR A N 1
ATOM 1419 C CA . THR A 1 185 ? -6.069 11.384 -20.853 1.00 59.22 185 THR A CA 1
ATOM 1420 C C . THR A 1 185 ? -5.025 10.284 -20.624 1.00 59.22 185 THR A C 1
ATOM 1422 O O . THR A 1 185 ? -4.873 9.733 -19.530 1.00 59.22 185 THR A O 1
ATOM 1425 N N . THR A 1 186 ? -4.227 9.990 -21.654 1.00 59.69 186 THR A N 1
ATOM 1426 C CA . THR A 1 186 ? -3.139 8.990 -21.659 1.00 59.69 186 THR A CA 1
ATOM 1427 C C . THR A 1 186 ? -2.042 9.231 -20.607 1.00 59.69 186 THR A C 1
ATOM 1429 O O . THR A 1 186 ? -1.179 8.384 -20.409 1.00 59.69 186 THR A O 1
ATOM 1432 N N . ALA A 1 187 ? -2.055 10.341 -19.871 1.00 62.06 187 ALA A N 1
ATOM 1433 C CA . ALA A 1 187 ? -1.128 10.571 -18.764 1.00 62.06 187 ALA A CA 1
ATOM 1434 C C . ALA A 1 187 ? -1.640 10.020 -17.417 1.00 62.06 187 ALA A C 1
ATOM 1436 O O . ALA A 1 187 ? -0.838 9.730 -16.523 1.00 62.06 187 ALA A O 1
ATOM 1437 N N . GLN A 1 188 ? -2.956 9.867 -17.227 1.00 66.19 188 GLN A N 1
ATOM 1438 C CA . GLN A 1 188 ? -3.514 9.553 -15.907 1.00 66.19 188 GLN A CA 1
ATOM 1439 C C . GLN A 1 188 ? -3.438 8.055 -15.564 1.00 66.19 188 GLN A C 1
ATOM 1441 O O . GLN A 1 188 ? -3.172 7.704 -14.412 1.00 66.19 188 GLN A O 1
ATOM 1446 N N . TRP A 1 189 ? -3.557 7.163 -16.555 1.00 68.81 189 TRP A N 1
ATOM 1447 C CA . TRP A 1 189 ? -3.436 5.709 -16.346 1.00 68.81 189 TRP A CA 1
ATOM 1448 C C . TRP A 1 189 ? -2.017 5.276 -15.933 1.00 68.81 189 TRP A C 1
ATOM 1450 O O . TRP A 1 189 ? -1.862 4.343 -15.142 1.00 68.81 189 TRP A O 1
ATOM 1460 N N . LEU A 1 190 ? -0.982 5.991 -16.394 1.00 67.62 190 LEU A N 1
ATOM 1461 C CA . LEU A 1 190 ? 0.408 5.809 -15.950 1.00 67.62 190 LEU A CA 1
ATOM 1462 C C . LEU A 1 190 ? 0.596 6.203 -14.479 1.00 67.62 190 LEU A C 1
ATOM 1464 O O . LEU A 1 190 ? 1.411 5.616 -13.768 1.00 67.62 190 LEU A O 1
ATOM 1468 N N . ASN A 1 191 ? -0.177 7.186 -14.019 1.00 66.00 191 ASN A N 1
ATOM 1469 C CA . ASN A 1 191 ? -0.143 7.704 -12.656 1.00 66.00 191 ASN A CA 1
ATOM 1470 C C . ASN A 1 191 ? -1.236 7.100 -11.765 1.00 66.00 191 ASN A C 1
ATOM 1472 O O . ASN A 1 191 ? -1.510 7.642 -10.698 1.00 66.00 191 ASN A O 1
ATOM 1476 N N . SER A 1 192 ? -1.866 6.001 -12.176 1.00 64.06 192 SER A N 1
ATOM 1477 C CA . SER A 1 192 ? -2.778 5.269 -11.301 1.00 64.06 192 SER A CA 1
ATOM 1478 C C . SER A 1 192 ? -1.963 4.361 -10.378 1.00 64.06 192 SER A C 1
ATOM 1480 O O . SER A 1 192 ? -1.087 3.642 -10.875 1.00 64.06 192 SER A O 1
ATOM 1482 N N . PRO A 1 193 ? -2.188 4.402 -9.053 1.00 64.12 193 PRO A N 1
ATOM 1483 C CA . PRO A 1 193 ? -1.482 3.524 -8.137 1.00 64.12 193 PRO A CA 1
ATOM 1484 C C . PRO A 1 193 ? -1.796 2.069 -8.487 1.00 64.12 193 PRO A C 1
ATOM 1486 O O . PRO A 1 193 ? -2.954 1.708 -8.705 1.00 64.12 193 PRO A O 1
ATOM 1489 N N . ALA A 1 194 ? -0.764 1.234 -8.587 1.00 64.69 194 ALA A N 1
ATOM 1490 C CA . ALA A 1 194 ? -0.984 -0.196 -8.745 1.00 64.69 194 ALA A CA 1
ATOM 1491 C C . ALA A 1 194 ? -1.261 -0.798 -7.369 1.00 64.69 194 ALA A C 1
ATOM 1493 O O . ALA A 1 194 ? -0.441 -0.694 -6.457 1.00 64.69 194 ALA A O 1
ATOM 1494 N N . VAL A 1 195 ? -2.429 -1.413 -7.230 1.00 59.19 195 VAL A N 1
ATOM 1495 C CA . VAL A 1 195 ? -2.801 -2.159 -6.031 1.00 59.19 195 VAL A CA 1
ATOM 1496 C C . VAL A 1 195 ? -2.041 -3.489 -6.053 1.00 59.19 195 VAL A C 1
ATOM 1498 O O . VAL A 1 195 ? -2.061 -4.179 -7.070 1.00 59.19 195 VAL A O 1
ATOM 1501 N N . GLY A 1 196 ? -1.357 -3.834 -4.957 1.00 60.12 196 GLY A N 1
ATOM 1502 C CA . GLY A 1 196 ? -0.784 -5.174 -4.765 1.00 60.12 196 GLY A CA 1
ATOM 1503 C C . GLY A 1 196 ? 0.677 -5.385 -5.180 1.00 60.12 196 GLY A C 1
ATOM 1504 O O . GLY A 1 196 ? 1.045 -6.516 -5.460 1.00 60.12 196 GLY A O 1
ATOM 1505 N N . VAL A 1 197 ? 1.527 -4.349 -5.230 1.00 59.91 197 VAL A N 1
ATOM 1506 C CA . VAL A 1 197 ? 2.987 -4.576 -5.290 1.00 59.91 197 VAL A CA 1
ATOM 1507 C C . VAL A 1 197 ? 3.535 -4.663 -3.853 1.00 59.91 197 VAL A C 1
ATOM 1509 O O . VAL A 1 197 ? 3.528 -3.652 -3.140 1.00 59.91 197 VAL A O 1
ATOM 1512 N N . PRO A 1 198 ? 4.016 -5.833 -3.399 1.00 61.31 198 PRO A N 1
ATOM 1513 C CA . PRO A 1 198 ? 4.584 -6.030 -2.083 1.00 61.31 198 PRO A CA 1
ATOM 1514 C C . PRO A 1 198 ? 5.867 -5.209 -1.950 1.00 61.31 198 PRO A C 1
ATOM 1516 O O . PRO A 1 198 ? 6.776 -5.271 -2.775 1.00 61.31 198 PRO A O 1
ATOM 1519 N N . ARG A 1 199 ? 5.945 -4.435 -0.866 1.00 65.94 199 ARG A N 1
ATOM 1520 C CA . ARG A 1 199 ? 7.102 -3.577 -0.548 1.00 65.94 199 ARG A CA 1
ATOM 1521 C C . ARG A 1 199 ? 8.215 -4.313 0.198 1.00 65.94 199 ARG A C 1
ATOM 1523 O O . ARG A 1 199 ? 9.281 -3.749 0.415 1.00 65.94 199 ARG A O 1
ATOM 1530 N N . ARG A 1 200 ? 7.960 -5.553 0.625 1.00 69.69 200 ARG A N 1
ATOM 1531 C CA . ARG A 1 200 ? 8.909 -6.398 1.356 1.00 69.69 200 ARG A CA 1
ATOM 1532 C C . ARG A 1 200 ? 9.114 -7.701 0.588 1.00 69.69 200 ARG A C 1
ATOM 1534 O O . ARG A 1 200 ? 8.181 -8.490 0.417 1.00 69.69 200 ARG A O 1
ATOM 1541 N N . PHE A 1 201 ? 10.346 -7.941 0.151 1.00 70.06 201 PHE A N 1
ATOM 1542 C CA . PHE A 1 201 ? 10.741 -9.196 -0.482 1.00 70.06 201 PHE A CA 1
ATOM 1543 C C . PHE A 1 201 ? 11.217 -10.166 0.592 1.00 70.06 201 PHE A C 1
ATOM 1545 O O . PHE A 1 201 ? 12.381 -10.178 0.971 1.00 70.06 201 PHE A O 1
ATOM 1552 N N . GLY A 1 202 ? 10.297 -10.982 1.106 1.00 81.38 202 GLY A N 1
ATOM 1553 C CA . GLY A 1 202 ? 10.693 -12.163 1.872 1.00 81.38 202 GLY A CA 1
ATOM 1554 C C . GLY A 1 202 ? 11.455 -13.163 0.992 1.00 81.38 202 GLY A C 1
ATOM 1555 O O . GLY A 1 202 ? 11.371 -13.099 -0.236 1.00 81.38 202 GLY A O 1
ATOM 1556 N N . VAL A 1 203 ? 12.123 -14.139 1.611 1.00 87.06 203 VAL A N 1
ATOM 1557 C CA . VAL A 1 203 ? 12.918 -15.189 0.933 1.00 87.06 203 VAL A CA 1
ATOM 1558 C C . VAL A 1 203 ? 12.162 -15.856 -0.227 1.00 87.06 203 VAL A C 1
ATOM 1560 O O . VAL A 1 203 ? 12.718 -16.060 -1.302 1.00 87.06 203 VAL A O 1
ATOM 1563 N N . GLY A 1 204 ? 10.861 -16.122 -0.061 1.00 83.44 204 GLY A N 1
ATOM 1564 C CA . GLY A 1 204 ? 10.037 -16.701 -1.129 1.00 83.44 204 GLY A CA 1
ATOM 1565 C C . GLY A 1 204 ? 9.918 -15.820 -2.381 1.00 83.44 204 GLY A C 1
ATOM 1566 O O . GLY A 1 204 ? 9.829 -16.341 -3.486 1.00 83.44 204 GLY A O 1
ATOM 1567 N N . GLY A 1 205 ? 9.963 -14.492 -2.226 1.00 83.44 205 GLY A N 1
ATOM 1568 C CA . GLY A 1 205 ? 9.999 -13.571 -3.363 1.00 83.44 205 GLY A CA 1
ATOM 1569 C C . GLY A 1 205 ? 11.320 -13.648 -4.127 1.00 83.44 205 GLY A C 1
ATOM 1570 O O . GLY A 1 205 ? 11.306 -13.675 -5.353 1.00 83.44 205 GLY A O 1
ATOM 1571 N N . MET A 1 206 ? 12.447 -13.768 -3.415 1.00 87.44 206 MET A N 1
ATOM 1572 C CA . MET A 1 206 ? 13.761 -13.941 -4.046 1.00 87.44 206 MET A CA 1
ATOM 1573 C C . MET A 1 206 ? 13.831 -15.235 -4.865 1.00 87.44 206 MET A C 1
ATOM 1575 O O . MET A 1 206 ? 14.266 -15.197 -6.012 1.00 87.44 206 MET A O 1
ATOM 1579 N N . LEU A 1 207 ? 13.341 -16.358 -4.326 1.00 90.06 207 LEU A N 1
ATOM 1580 C CA . LEU A 1 207 ? 13.333 -17.644 -5.039 1.00 90.06 207 LEU A CA 1
ATOM 1581 C C . LEU A 1 207 ? 12.551 -17.586 -6.357 1.00 90.06 207 LEU A C 1
ATOM 1583 O O . LEU A 1 207 ? 13.005 -18.117 -7.370 1.00 90.06 207 LEU A O 1
ATOM 1587 N N . VAL A 1 208 ? 11.399 -16.915 -6.371 1.00 87.94 208 VAL A N 1
ATOM 1588 C CA . VAL A 1 208 ? 10.602 -16.779 -7.596 1.00 87.94 208 VAL A CA 1
ATOM 1589 C C . VAL A 1 208 ? 11.264 -15.855 -8.612 1.00 87.94 208 VAL A C 1
ATOM 1591 O O . VAL A 1 208 ? 11.264 -16.182 -9.797 1.00 87.94 208 VAL A O 1
ATOM 1594 N N . ILE A 1 209 ? 11.890 -14.759 -8.174 1.00 88.00 209 ILE A N 1
ATOM 1595 C CA . ILE A 1 209 ? 12.669 -13.894 -9.072 1.00 88.00 209 ILE A CA 1
ATOM 1596 C C . ILE A 1 209 ? 13.810 -14.693 -9.717 1.00 88.00 209 ILE A C 1
ATOM 1598 O O . ILE A 1 209 ? 13.951 -14.673 -10.937 1.00 88.00 209 ILE A O 1
ATOM 1602 N N . VAL A 1 210 ? 14.580 -15.448 -8.927 1.00 91.69 210 VAL A N 1
ATOM 1603 C CA . VAL A 1 210 ? 15.670 -16.299 -9.438 1.00 91.69 210 VAL A CA 1
ATOM 1604 C C . VAL A 1 210 ? 15.142 -17.346 -10.424 1.00 91.69 210 VAL A C 1
ATOM 1606 O O . VAL A 1 210 ? 15.724 -17.531 -11.490 1.00 91.69 210 VAL A O 1
ATOM 1609 N N . THR A 1 211 ? 14.007 -17.978 -10.116 1.00 93.25 211 THR A N 1
ATOM 1610 C CA . THR A 1 211 ? 13.360 -18.953 -11.011 1.00 93.25 211 THR A CA 1
ATOM 1611 C C . THR A 1 211 ? 12.957 -18.311 -12.340 1.00 93.25 211 THR A C 1
ATOM 1613 O O . THR A 1 211 ? 13.205 -18.878 -13.401 1.00 93.25 211 THR A O 1
ATOM 1616 N N . MET A 1 212 ? 12.387 -17.104 -12.302 1.00 91.12 212 MET A N 1
ATOM 1617 C CA . MET A 1 212 ? 12.015 -16.351 -13.501 1.00 91.12 212 MET A CA 1
ATOM 1618 C C . MET A 1 212 ? 13.238 -16.031 -14.371 1.00 91.12 212 MET A C 1
ATOM 1620 O O . MET A 1 212 ? 13.186 -16.239 -15.581 1.00 91.12 212 MET A O 1
ATOM 1624 N N . PHE A 1 213 ? 14.348 -15.578 -13.774 1.00 92.56 213 PHE A N 1
ATOM 1625 C CA . PHE A 1 213 ? 15.601 -15.367 -14.509 1.00 92.56 213 PHE A CA 1
ATOM 1626 C C . PHE A 1 213 ? 16.149 -16.673 -15.098 1.00 92.56 213 PHE A C 1
ATOM 1628 O O . PHE A 1 213 ? 16.626 -16.669 -16.229 1.00 92.56 213 PHE A O 1
ATOM 1635 N N . GLY A 1 214 ? 16.024 -17.794 -14.382 1.00 95.75 214 GLY A N 1
ATOM 1636 C CA . GLY A 1 214 ? 16.380 -19.116 -14.900 1.00 95.75 214 GLY A CA 1
ATOM 1637 C C . GLY A 1 214 ? 15.583 -19.493 -16.152 1.00 95.75 214 GLY A C 1
ATOM 1638 O O . GLY A 1 214 ? 16.173 -19.900 -17.150 1.00 95.75 214 GLY A O 1
ATOM 1639 N N . LEU A 1 215 ? 14.261 -19.289 -16.140 1.00 95.19 215 LEU A N 1
ATOM 1640 C CA . LEU A 1 215 ? 13.404 -19.526 -17.310 1.00 95.19 215 LEU A CA 1
ATOM 1641 C C . LEU A 1 215 ? 13.748 -18.590 -18.474 1.00 95.19 215 LEU A C 1
ATOM 1643 O O . LEU A 1 215 ? 13.810 -19.028 -19.621 1.00 95.19 215 LEU A O 1
ATOM 1647 N N . LEU A 1 216 ? 14.008 -17.315 -18.177 1.00 94.19 216 LEU A N 1
ATOM 1648 C CA . LEU A 1 216 ? 14.402 -16.322 -19.172 1.00 94.19 216 LEU A CA 1
ATOM 1649 C C . LEU A 1 216 ? 15.719 -16.710 -19.858 1.00 94.19 216 LEU A C 1
ATOM 1651 O O . LEU A 1 216 ? 15.792 -16.723 -21.085 1.00 94.19 216 LEU A O 1
ATOM 1655 N N . TYR A 1 217 ? 16.740 -17.084 -19.084 1.00 96.38 217 TYR A N 1
ATOM 1656 C CA . TYR A 1 217 ? 18.023 -17.535 -19.625 1.00 96.38 217 TYR A CA 1
ATOM 1657 C C . TYR A 1 217 ? 17.918 -18.870 -20.358 1.00 96.38 217 TYR A C 1
ATOM 1659 O O . TYR A 1 217 ? 18.527 -19.012 -21.415 1.00 96.38 217 TYR A O 1
ATOM 1667 N N . GLY A 1 218 ? 17.113 -19.815 -19.867 1.00 97.50 218 GLY A N 1
ATOM 1668 C CA . GLY A 1 218 ? 16.830 -21.059 -20.586 1.00 97.50 218 GLY A CA 1
ATOM 1669 C C . GLY A 1 218 ? 16.194 -20.799 -21.955 1.00 97.50 218 GLY A C 1
ATOM 1670 O O . GLY A 1 218 ? 16.604 -21.395 -22.949 1.00 97.50 218 GLY A O 1
ATOM 1671 N N . GLY A 1 219 ? 15.260 -19.845 -22.036 1.00 96.69 219 GLY A N 1
ATOM 1672 C CA . GLY A 1 219 ? 14.660 -19.409 -23.300 1.00 96.69 219 GLY A CA 1
ATOM 1673 C C . GLY A 1 219 ? 15.667 -18.758 -24.253 1.00 96.69 219 GLY A C 1
ATOM 1674 O O . GLY A 1 219 ? 15.711 -19.106 -25.431 1.00 96.69 219 GLY A O 1
ATOM 1675 N N . LEU A 1 220 ? 16.524 -17.862 -23.751 1.00 96.69 220 LEU A N 1
ATOM 1676 C CA . LEU A 1 220 ? 17.597 -17.259 -24.554 1.00 96.69 220 LEU A CA 1
ATOM 1677 C C . LEU A 1 220 ? 18.605 -18.302 -25.053 1.00 96.69 220 LEU A C 1
ATOM 1679 O O . LEU A 1 220 ? 19.055 -18.226 -26.196 1.00 96.69 220 LEU A O 1
ATOM 1683 N N . GLN A 1 221 ? 18.936 -19.289 -24.219 1.00 97.94 221 GLN A N 1
ATOM 1684 C CA . GLN A 1 221 ? 19.830 -20.383 -24.585 1.00 97.94 221 GLN A CA 1
ATOM 1685 C C . GLN A 1 221 ? 19.214 -21.269 -25.666 1.00 97.94 221 GLN A C 1
ATOM 1687 O O . GLN A 1 221 ? 19.902 -21.626 -26.619 1.00 97.94 221 GLN A O 1
ATOM 1692 N N . TRP A 1 222 ? 17.921 -21.579 -25.559 1.00 98.06 222 TRP A N 1
ATOM 1693 C CA . TRP A 1 222 ? 17.195 -22.336 -26.579 1.00 98.06 222 TRP A CA 1
ATOM 1694 C C . TRP A 1 222 ? 17.188 -21.622 -27.942 1.00 98.06 222 TRP A C 1
ATOM 1696 O O . TRP A 1 222 ? 17.303 -22.263 -28.985 1.00 98.06 222 TRP A O 1
ATOM 1706 N N . LEU A 1 223 ? 17.155 -20.287 -27.938 1.00 97.88 223 LEU A N 1
ATOM 1707 C CA . LEU A 1 223 ? 17.287 -19.451 -29.136 1.00 97.88 223 LEU A CA 1
ATOM 1708 C C . LEU A 1 223 ? 18.741 -19.247 -29.600 1.00 97.88 223 LEU A C 1
ATOM 1710 O O . LEU A 1 223 ? 18.970 -18.497 -30.546 1.00 97.88 223 LEU A O 1
ATOM 1714 N N . HIS A 1 224 ? 19.717 -19.894 -28.955 1.00 97.44 224 HIS A N 1
ATOM 1715 C CA . HIS A 1 224 ? 21.149 -19.740 -29.234 1.00 97.44 224 HIS A CA 1
ATOM 1716 C C . HIS A 1 224 ? 21.612 -18.273 -29.201 1.00 97.44 224 HIS A C 1
ATOM 1718 O O . HIS A 1 224 ? 22.463 -17.854 -29.989 1.00 97.44 224 HIS A O 1
ATOM 1724 N N . ALA A 1 225 ? 21.040 -17.468 -28.300 1.00 96.94 225 ALA A N 1
ATOM 1725 C CA . ALA A 1 225 ? 21.398 -16.062 -28.188 1.00 96.94 225 ALA A CA 1
ATOM 1726 C C . ALA A 1 225 ? 22.889 -15.899 -27.811 1.00 96.94 225 ALA A C 1
ATOM 1728 O O . ALA A 1 225 ? 23.433 -16.694 -27.041 1.00 96.94 225 ALA A O 1
ATOM 1729 N N . PRO A 1 226 ? 23.582 -14.862 -28.311 1.00 96.12 226 PRO A N 1
ATOM 1730 C CA . PRO A 1 226 ? 24.967 -14.611 -27.930 1.00 96.12 226 PRO A CA 1
ATOM 1731 C C . PRO A 1 226 ? 25.059 -14.121 -26.470 1.00 96.12 226 PRO A C 1
ATOM 1733 O O . PRO A 1 226 ? 24.139 -13.447 -25.999 1.00 96.12 226 PRO A O 1
ATOM 1736 N N . PRO A 1 227 ? 26.179 -14.354 -25.753 1.00 95.56 227 PRO A N 1
ATOM 1737 C CA . PRO A 1 227 ? 26.320 -13.993 -24.333 1.00 95.56 227 PRO A CA 1
ATOM 1738 C C . PRO A 1 227 ? 26.038 -12.518 -24.013 1.00 95.56 227 PRO A C 1
ATOM 1740 O O . PRO A 1 227 ? 25.527 -12.195 -22.944 1.00 95.56 227 PRO A O 1
ATOM 1743 N N . LEU A 1 228 ? 26.326 -11.613 -24.952 1.00 94.75 228 LEU A N 1
ATOM 1744 C CA . LEU A 1 228 ? 26.044 -10.188 -24.785 1.00 94.75 228 LEU A CA 1
ATOM 1745 C C . LEU A 1 228 ? 24.538 -9.904 -24.649 1.00 94.75 228 LEU A C 1
ATOM 1747 O O . LEU A 1 228 ? 24.149 -9.053 -23.856 1.00 94.75 228 LEU A O 1
ATOM 1751 N N . VAL A 1 229 ? 23.690 -10.656 -25.357 1.00 95.19 229 VAL A N 1
ATOM 1752 C CA . VAL A 1 229 ? 22.228 -10.522 -25.265 1.00 95.19 229 VAL A CA 1
ATOM 1753 C C . VAL A 1 229 ? 21.725 -10.981 -23.898 1.00 95.19 229 VAL A C 1
ATOM 1755 O O . VAL A 1 229 ? 20.840 -10.335 -23.345 1.00 95.19 229 VAL A O 1
ATOM 1758 N N . PHE A 1 230 ? 22.320 -12.023 -23.302 1.00 96.19 230 PHE A N 1
ATOM 1759 C CA . PHE A 1 230 ? 21.996 -12.423 -21.925 1.00 96.19 230 PHE A CA 1
ATOM 1760 C C . PHE A 1 230 ? 22.247 -11.280 -20.946 1.00 96.19 230 PHE A C 1
ATOM 1762 O O . PHE A 1 230 ? 21.372 -10.972 -20.141 1.00 96.19 230 PHE A O 1
ATOM 1769 N N . LEU A 1 231 ? 23.416 -10.637 -21.037 1.00 95.75 231 LEU A N 1
ATOM 1770 C CA . LEU A 1 231 ? 23.775 -9.519 -20.168 1.00 95.75 231 LEU A CA 1
ATOM 1771 C C . LEU A 1 231 ? 22.823 -8.331 -20.350 1.00 95.75 231 LEU A C 1
ATOM 1773 O O . LEU A 1 231 ? 22.347 -7.791 -19.356 1.00 95.75 231 LEU A O 1
ATOM 1777 N N . MET A 1 232 ? 22.519 -7.952 -21.595 1.00 96.00 232 MET A N 1
ATOM 1778 C CA . MET A 1 232 ? 21.584 -6.856 -21.884 1.00 96.00 232 MET A CA 1
ATOM 1779 C C . MET A 1 232 ? 20.197 -7.149 -21.305 1.00 96.00 232 MET A C 1
ATOM 1781 O O . MET A 1 232 ? 19.676 -6.371 -20.515 1.00 96.00 232 MET A O 1
ATOM 1785 N N . VAL A 1 233 ? 19.635 -8.328 -21.590 1.00 96.12 233 VAL A N 1
ATOM 1786 C CA . VAL A 1 233 ? 18.327 -8.732 -21.056 1.00 96.12 233 VAL A CA 1
ATOM 1787 C C . VAL A 1 233 ? 18.337 -8.762 -19.522 1.00 96.12 233 VAL A C 1
ATOM 1789 O O . VAL A 1 233 ? 17.391 -8.289 -18.891 1.00 96.12 233 VAL A O 1
ATOM 1792 N N . ALA A 1 234 ? 19.406 -9.271 -18.907 1.00 95.75 234 ALA A N 1
ATOM 1793 C CA . ALA A 1 234 ? 19.554 -9.308 -17.456 1.00 95.75 234 ALA A CA 1
ATOM 1794 C C . ALA A 1 234 ? 19.528 -7.909 -16.832 1.00 95.75 234 ALA A C 1
ATOM 1796 O O . ALA A 1 234 ? 18.754 -7.660 -15.904 1.00 95.75 234 ALA A O 1
ATOM 1797 N N . VAL A 1 235 ? 20.355 -7.001 -17.359 1.00 96.56 235 VAL A N 1
ATOM 1798 C CA . VAL A 1 235 ? 20.459 -5.610 -16.902 1.00 96.56 235 VAL A CA 1
ATOM 1799 C C . VAL A 1 235 ? 19.134 -4.885 -17.106 1.00 96.56 235 VAL A C 1
ATOM 1801 O O . VAL A 1 235 ? 18.666 -4.221 -16.179 1.00 96.56 235 VAL A O 1
ATOM 1804 N N . PHE A 1 236 ? 18.481 -5.081 -18.252 1.00 97.00 236 PHE A N 1
ATOM 1805 C CA . PHE A 1 236 ? 17.189 -4.481 -18.546 1.00 97.00 236 PHE A CA 1
ATOM 1806 C C . PHE A 1 236 ? 16.118 -4.919 -17.540 1.00 97.00 236 PHE A C 1
ATOM 1808 O O . PHE A 1 236 ? 15.509 -4.078 -16.877 1.00 97.00 236 PHE A O 1
ATOM 1815 N N . PHE A 1 237 ? 15.910 -6.228 -17.351 1.00 95.81 237 PHE A N 1
ATOM 1816 C CA . PHE A 1 237 ? 14.895 -6.739 -16.419 1.00 95.81 237 PHE A CA 1
ATOM 1817 C C . PHE A 1 237 ? 15.204 -6.391 -14.959 1.00 95.81 237 PHE A C 1
ATOM 1819 O O . PHE A 1 237 ? 14.299 -5.981 -14.227 1.00 95.81 237 PHE A O 1
ATOM 1826 N N . ALA A 1 238 ? 16.464 -6.511 -14.532 1.00 94.25 238 ALA A N 1
ATOM 1827 C CA . ALA A 1 238 ? 16.873 -6.129 -13.183 1.00 94.25 238 ALA A CA 1
ATOM 1828 C C . ALA A 1 238 ? 16.672 -4.625 -12.950 1.00 94.25 238 ALA A C 1
ATOM 1830 O O . ALA A 1 238 ? 16.119 -4.225 -11.925 1.00 94.25 238 ALA A O 1
ATOM 1831 N N . GLY A 1 239 ? 17.046 -3.792 -13.922 1.00 95.94 239 GLY A N 1
ATOM 1832 C CA . GLY A 1 239 ? 16.855 -2.348 -13.876 1.00 95.94 239 GLY A CA 1
ATOM 1833 C C . GLY A 1 239 ? 15.380 -1.944 -13.856 1.00 95.94 239 GLY A C 1
ATOM 1834 O O . GLY A 1 239 ? 15.004 -1.063 -13.082 1.00 95.94 239 GLY A O 1
ATOM 1835 N N . LEU A 1 240 ? 14.515 -2.615 -14.625 1.00 95.12 240 LEU A N 1
ATOM 1836 C CA . LEU A 1 240 ? 13.064 -2.412 -14.557 1.00 95.12 240 LEU A CA 1
ATOM 1837 C C . LEU A 1 240 ? 12.504 -2.784 -13.180 1.00 95.12 240 LEU A C 1
ATOM 1839 O O . LEU A 1 240 ? 11.748 -1.996 -12.610 1.00 95.12 240 LEU A O 1
ATOM 1843 N N . ALA A 1 241 ? 12.882 -3.944 -12.637 1.00 91.81 241 ALA A N 1
ATOM 1844 C CA . ALA A 1 241 ? 12.428 -4.395 -11.323 1.00 91.81 241 ALA A CA 1
ATOM 1845 C C . ALA A 1 241 ? 12.883 -3.430 -10.215 1.00 91.81 241 ALA A C 1
ATOM 1847 O O . ALA A 1 241 ? 12.063 -2.959 -9.425 1.00 91.81 241 ALA A O 1
ATOM 1848 N N . LEU A 1 242 ? 14.166 -3.054 -10.205 1.00 92.62 242 LEU A N 1
ATOM 1849 C CA . LEU A 1 242 ? 14.711 -2.071 -9.267 1.00 92.62 242 LEU A CA 1
ATOM 1850 C C . LEU A 1 242 ? 14.036 -0.712 -9.424 1.00 92.62 242 LEU A C 1
ATOM 1852 O O . LEU A 1 242 ? 13.654 -0.096 -8.433 1.00 92.62 242 LEU A O 1
ATOM 1856 N N . GLY A 1 243 ? 13.832 -0.243 -10.650 1.00 93.25 243 GLY A N 1
ATOM 1857 C CA . GLY A 1 243 ? 13.168 1.030 -10.879 1.00 93.25 243 GLY A CA 1
ATOM 1858 C C . GLY A 1 243 ? 11.702 1.017 -10.459 1.00 93.25 243 GLY A C 1
ATOM 1859 O O . GLY A 1 243 ? 11.243 2.004 -9.893 1.00 93.25 243 GLY A O 1
ATOM 1860 N N . GLN A 1 244 ? 10.977 -0.090 -10.634 1.00 90.75 244 GLN A N 1
ATOM 1861 C CA . GLN A 1 244 ? 9.633 -0.241 -10.069 1.00 90.75 244 GLN A CA 1
ATOM 1862 C C . GLN A 1 244 ? 9.647 -0.156 -8.538 1.00 90.75 244 GLN A C 1
ATOM 1864 O O . GLN A 1 244 ? 8.757 0.475 -7.974 1.00 90.75 244 GLN A O 1
ATOM 1869 N N . MET A 1 245 ? 10.645 -0.740 -7.868 1.00 86.75 245 MET A N 1
ATOM 1870 C CA . MET A 1 245 ? 10.765 -0.706 -6.404 1.00 86.75 245 MET A CA 1
ATOM 1871 C C . MET A 1 245 ? 11.180 0.676 -5.875 1.00 86.75 245 MET A C 1
ATOM 1873 O O . MET A 1 245 ? 10.604 1.178 -4.908 1.00 86.75 245 MET A O 1
ATOM 1877 N N . LEU A 1 246 ? 12.171 1.301 -6.512 1.00 89.38 246 LEU A N 1
ATOM 1878 C CA . LEU A 1 246 ? 12.816 2.526 -6.038 1.00 89.38 246 LEU A CA 1
ATOM 1879 C C . LEU A 1 246 ? 12.074 3.788 -6.492 1.00 89.38 246 LEU A C 1
ATOM 1881 O O . LEU A 1 246 ? 11.865 4.713 -5.699 1.00 89.38 246 LEU A O 1
ATOM 1885 N N . LEU A 1 247 ? 11.632 3.853 -7.753 1.00 87.56 247 LEU A N 1
ATOM 1886 C CA . LEU A 1 247 ? 10.994 5.058 -8.276 1.00 87.56 247 LEU A CA 1
ATOM 1887 C C . LEU A 1 247 ? 9.619 5.252 -7.648 1.00 87.56 247 LEU A C 1
ATOM 1889 O O . LEU A 1 247 ? 8.721 4.415 -7.744 1.00 87.56 247 LEU A O 1
ATOM 1893 N N . ARG A 1 248 ? 9.439 6.427 -7.035 1.00 79.25 248 ARG A N 1
ATOM 1894 C CA . ARG A 1 248 ? 8.196 6.820 -6.355 1.00 79.25 248 ARG A CA 1
ATOM 1895 C C . ARG A 1 248 ? 7.770 5.813 -5.270 1.00 79.25 248 ARG A C 1
ATOM 1897 O O . ARG A 1 248 ? 6.577 5.708 -4.979 1.00 79.25 248 ARG A O 1
ATOM 1904 N N . GLY A 1 249 ? 8.728 5.079 -4.692 1.00 79.25 249 GLY A N 1
ATOM 1905 C CA . GLY A 1 249 ? 8.509 4.119 -3.605 1.00 79.25 249 GLY A CA 1
ATOM 1906 C C . GLY A 1 249 ? 7.516 3.006 -3.949 1.00 79.25 249 GLY A C 1
ATOM 1907 O O . GLY A 1 249 ? 6.639 2.708 -3.138 1.00 79.25 249 GLY A O 1
ATOM 1908 N N . GLY A 1 250 ? 7.567 2.468 -5.173 1.00 81.06 250 GLY A N 1
ATOM 1909 C CA . GLY A 1 250 ? 6.688 1.371 -5.597 1.00 81.06 250 GLY A CA 1
ATOM 1910 C C . GLY A 1 250 ? 5.258 1.769 -5.955 1.00 81.06 250 GLY A C 1
ATOM 1911 O O . GLY A 1 250 ? 4.448 0.909 -6.285 1.00 81.06 250 GLY A O 1
ATOM 1912 N N . ARG A 1 251 ? 4.906 3.060 -5.894 1.00 75.25 251 ARG A N 1
ATOM 1913 C CA . ARG A 1 251 ? 3.504 3.498 -6.023 1.00 75.25 251 ARG A CA 1
ATOM 1914 C C . ARG A 1 251 ? 2.971 3.471 -7.451 1.00 75.25 251 ARG A C 1
ATOM 1916 O O . ARG A 1 251 ? 1.789 3.231 -7.653 1.00 75.25 251 ARG A O 1
ATOM 1923 N N . PHE A 1 252 ? 3.826 3.726 -8.438 1.00 85.25 252 PHE A N 1
ATOM 1924 C CA . PHE A 1 252 ? 3.418 3.845 -9.841 1.00 85.25 252 PHE A CA 1
ATOM 1925 C C . PHE A 1 252 ? 4.282 2.942 -10.727 1.00 85.25 252 PHE A C 1
ATOM 1927 O O . PHE A 1 252 ? 5.061 3.455 -11.536 1.00 85.25 252 PHE A O 1
ATOM 1934 N N . PRO A 1 253 ? 4.180 1.607 -10.588 1.00 89.12 253 PRO A N 1
ATOM 1935 C CA . PRO A 1 253 ? 5.083 0.677 -11.265 1.00 89.12 253 PRO A CA 1
ATOM 1936 C C . PRO A 1 253 ? 4.976 0.767 -12.789 1.00 89.12 253 PRO A C 1
ATOM 1938 O O . PRO A 1 253 ? 5.980 0.624 -13.469 1.00 89.12 253 PRO A O 1
ATOM 1941 N N . ARG A 1 254 ? 3.800 1.105 -13.339 1.00 92.00 254 ARG A N 1
ATOM 1942 C CA . ARG A 1 254 ? 3.614 1.300 -14.790 1.00 92.00 254 ARG A CA 1
ATOM 1943 C C . ARG A 1 254 ? 4.433 2.480 -15.312 1.00 92.00 254 ARG A C 1
ATOM 1945 O O . ARG A 1 254 ? 5.219 2.324 -16.239 1.00 92.00 254 ARG A O 1
ATOM 1952 N N . ALA A 1 255 ? 4.288 3.651 -14.685 1.00 90.56 255 ALA A N 1
ATOM 1953 C CA . ALA A 1 255 ? 5.090 4.824 -15.029 1.00 90.56 255 ALA A CA 1
ATOM 1954 C C . ALA A 1 255 ? 6.582 4.595 -14.775 1.00 90.56 255 ALA A C 1
ATOM 1956 O O . ALA A 1 255 ? 7.403 5.070 -15.556 1.00 90.56 255 ALA A O 1
ATOM 1957 N N . ALA A 1 256 ? 6.936 3.893 -13.695 1.00 92.81 256 ALA A N 1
ATOM 1958 C CA . ALA A 1 256 ? 8.320 3.545 -13.404 1.00 92.81 256 ALA A CA 1
ATOM 1959 C C . ALA A 1 256 ? 8.907 2.680 -14.525 1.00 92.81 256 ALA A C 1
ATOM 1961 O O . ALA A 1 256 ? 9.944 3.033 -15.070 1.00 92.81 256 ALA A O 1
ATOM 1962 N N . SER A 1 257 ? 8.208 1.630 -14.947 1.00 95.50 257 SER A N 1
ATOM 1963 C CA . SER A 1 257 ? 8.627 0.755 -16.042 1.00 95.50 257 SER A CA 1
ATOM 1964 C C . SER A 1 257 ? 8.776 1.465 -17.379 1.00 95.50 257 SER A C 1
ATOM 1966 O O . SER A 1 257 ? 9.783 1.274 -18.049 1.00 95.50 257 SER A O 1
ATOM 1968 N N . VAL A 1 258 ? 7.823 2.326 -17.745 1.00 96.06 258 VAL A N 1
ATOM 1969 C CA . VAL A 1 258 ? 7.917 3.141 -18.968 1.00 96.06 258 VAL A CA 1
ATOM 1970 C C . VAL A 1 258 ? 9.146 4.044 -18.922 1.00 96.06 258 VAL A C 1
ATOM 1972 O O . VAL A 1 258 ? 9.914 4.089 -19.876 1.00 96.06 258 VAL A O 1
ATOM 1975 N N . LYS A 1 259 ? 9.369 4.737 -17.798 1.00 95.94 259 LYS A N 1
ATOM 1976 C CA . LYS A 1 259 ? 10.528 5.624 -17.632 1.00 95.94 259 LYS A CA 1
ATOM 1977 C C . LYS A 1 259 ? 11.843 4.862 -17.654 1.00 95.94 259 LYS A C 1
ATOM 1979 O O . LYS A 1 259 ? 12.768 5.282 -18.333 1.00 95.94 259 LYS A O 1
ATOM 1984 N N . MET A 1 260 ? 11.922 3.753 -16.928 1.00 97.38 260 MET A N 1
ATOM 1985 C CA . MET A 1 260 ? 13.125 2.932 -16.897 1.00 97.38 260 MET A CA 1
ATOM 1986 C C . MET A 1 260 ? 13.411 2.323 -18.262 1.00 97.38 260 MET A C 1
ATOM 1988 O O . MET A 1 260 ? 14.550 2.369 -18.696 1.00 97.38 260 MET A O 1
ATOM 1992 N N . GLY A 1 261 ? 12.399 1.830 -18.975 1.00 97.75 261 GLY A N 1
ATOM 1993 C CA . GLY A 1 261 ? 12.575 1.332 -20.334 1.00 97.75 261 GLY A CA 1
ATOM 1994 C C . GLY A 1 261 ? 13.061 2.416 -21.295 1.00 97.75 261 GLY A C 1
ATOM 1995 O O . GLY A 1 261 ? 14.003 2.189 -22.049 1.00 97.75 261 GLY A O 1
ATOM 1996 N N . ALA A 1 262 ? 12.488 3.620 -21.204 1.00 97.62 262 ALA A N 1
ATOM 1997 C CA . ALA A 1 262 ? 12.898 4.789 -21.983 1.00 97.62 262 ALA A CA 1
ATOM 1998 C C . ALA A 1 262 ? 14.340 5.253 -21.700 1.00 97.62 262 ALA A C 1
ATOM 2000 O O . ALA A 1 262 ? 14.883 6.026 -22.481 1.00 97.62 262 ALA A O 1
ATOM 2001 N N . ILE A 1 263 ? 14.946 4.814 -20.593 1.00 97.62 263 ILE A N 1
ATOM 2002 C CA . ILE A 1 263 ? 16.319 5.156 -20.199 1.00 97.62 263 ILE A CA 1
ATOM 2003 C C . ILE A 1 263 ? 17.273 3.997 -20.506 1.00 97.62 263 ILE A C 1
ATOM 2005 O O . ILE A 1 263 ? 18.271 4.183 -21.198 1.00 97.62 263 ILE A O 1
ATOM 2009 N N . LEU A 1 264 ? 16.969 2.802 -19.995 1.00 98.00 264 LEU A N 1
ATOM 2010 C CA . LEU A 1 264 ? 17.849 1.637 -20.048 1.00 98.00 264 LEU A CA 1
ATOM 2011 C C . LEU A 1 264 ? 18.039 1.133 -21.475 1.00 98.00 264 LEU A C 1
ATOM 2013 O O . LEU A 1 264 ? 19.170 0.884 -21.873 1.00 98.00 264 LEU A O 1
ATOM 2017 N N . TRP A 1 265 ? 16.968 1.041 -22.268 1.00 98.06 265 TRP A N 1
ATOM 2018 C CA . TRP A 1 265 ? 17.075 0.505 -23.625 1.00 98.06 265 TRP A CA 1
ATOM 2019 C C . TRP A 1 265 ? 17.936 1.393 -24.543 1.00 98.06 265 TRP A C 1
ATOM 2021 O O . TRP A 1 265 ? 18.881 0.881 -25.140 1.00 98.06 265 TRP A O 1
ATOM 2031 N N . PRO A 1 266 ? 17.728 2.725 -24.617 1.00 97.88 266 PRO A N 1
ATOM 2032 C CA . PRO A 1 266 ? 18.660 3.619 -25.307 1.00 97.88 266 PRO A CA 1
ATOM 2033 C C . PRO A 1 266 ? 20.099 3.533 -24.805 1.00 97.88 266 PRO A C 1
ATOM 2035 O O . PRO A 1 266 ? 21.020 3.565 -25.619 1.00 97.88 266 PRO A O 1
ATOM 2038 N N . ALA A 1 267 ? 20.306 3.419 -23.489 1.00 97.75 267 ALA A N 1
ATOM 2039 C CA . ALA A 1 267 ? 21.643 3.293 -22.915 1.00 97.75 267 ALA A CA 1
ATOM 2040 C C . ALA A 1 267 ? 22.331 1.992 -23.361 1.00 97.75 267 ALA A C 1
ATOM 2042 O O . ALA A 1 267 ? 23.499 2.009 -23.745 1.00 97.75 267 ALA A O 1
ATOM 2043 N N . GLU A 1 268 ? 21.605 0.877 -23.384 1.00 97.00 268 GLU A N 1
ATOM 2044 C CA . GLU A 1 268 ? 22.100 -0.406 -23.884 1.00 97.00 268 GLU A CA 1
ATOM 2045 C C . GLU A 1 268 ? 22.414 -0.357 -25.385 1.00 97.00 268 GLU A C 1
ATOM 2047 O O . GLU A 1 268 ? 23.491 -0.790 -25.7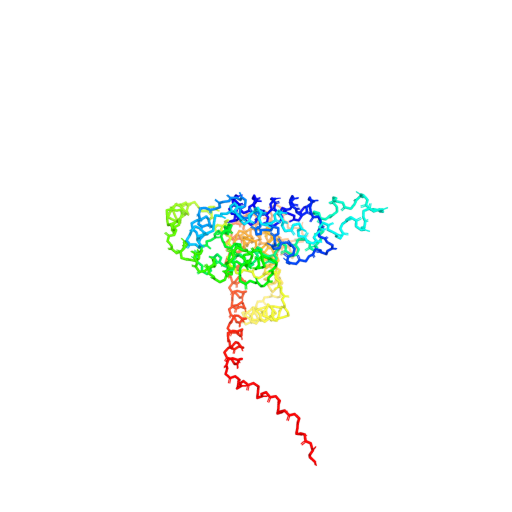98 1.00 97.00 268 GLU A O 1
ATOM 2052 N N . VAL A 1 269 ? 21.530 0.234 -26.198 1.00 96.00 269 VAL A N 1
ATOM 2053 C CA . VAL A 1 269 ? 21.760 0.444 -27.640 1.00 96.00 269 VAL A CA 1
ATOM 2054 C C . VAL A 1 269 ? 22.987 1.325 -27.880 1.00 96.00 269 VAL A C 1
ATOM 2056 O O . VAL A 1 269 ? 23.793 1.021 -28.758 1.00 96.00 269 VAL A O 1
ATOM 2059 N N . PHE A 1 270 ? 23.165 2.385 -27.089 1.00 96.50 270 PHE A N 1
ATOM 2060 C CA . PHE A 1 270 ? 24.335 3.259 -27.160 1.00 96.50 270 PHE A CA 1
ATOM 2061 C C . PHE A 1 270 ? 25.632 2.488 -26.892 1.00 96.50 270 PHE A C 1
ATOM 2063 O O . PHE A 1 270 ? 26.563 2.538 -27.697 1.00 96.50 270 PHE A O 1
ATOM 2070 N N . LEU A 1 271 ? 25.683 1.736 -25.787 1.00 95.94 271 LEU A N 1
ATOM 2071 C CA . LEU A 1 271 ? 26.855 0.940 -25.414 1.00 95.94 271 LEU A CA 1
ATOM 2072 C C . LEU A 1 271 ? 27.155 -0.148 -26.450 1.00 95.94 271 LEU A C 1
ATOM 2074 O O . LEU A 1 271 ? 28.317 -0.351 -26.808 1.00 95.94 271 LEU A O 1
ATOM 2078 N N . LEU A 1 272 ? 26.119 -0.802 -26.978 1.00 94.81 272 LEU A N 1
ATOM 2079 C CA . LEU A 1 272 ? 26.259 -1.796 -28.037 1.00 94.81 272 LEU A CA 1
ATOM 2080 C C . LEU A 1 272 ? 26.801 -1.170 -29.328 1.00 94.81 272 LEU A C 1
ATOM 2082 O O . LEU A 1 272 ? 27.711 -1.729 -29.939 1.00 94.81 272 LEU A O 1
ATOM 2086 N N . ALA A 1 273 ? 26.293 -0.002 -29.727 1.00 93.81 273 ALA A N 1
ATOM 2087 C CA . ALA A 1 273 ? 26.759 0.711 -30.915 1.00 93.81 273 ALA A CA 1
ATOM 2088 C C . ALA A 1 273 ? 28.232 1.128 -30.791 1.00 93.81 273 ALA A C 1
ATOM 2090 O O . ALA A 1 273 ? 28.993 0.974 -31.748 1.00 93.81 273 ALA A O 1
ATOM 2091 N N . LEU A 1 274 ? 28.658 1.594 -29.611 1.00 93.12 274 LEU A N 1
ATOM 2092 C CA . LEU A 1 274 ? 30.068 1.885 -29.349 1.00 93.12 274 LEU A CA 1
ATOM 2093 C C . LEU A 1 274 ? 30.929 0.618 -29.413 1.00 93.12 274 LEU A C 1
ATOM 2095 O O . LEU A 1 274 ? 31.975 0.624 -30.061 1.00 93.12 274 LEU A O 1
ATOM 2099 N N . TYR A 1 275 ? 30.480 -0.473 -28.788 1.00 92.56 275 TYR A N 1
ATOM 2100 C CA . TYR A 1 275 ? 31.201 -1.746 -28.780 1.00 92.56 275 TYR A CA 1
ATOM 2101 C C . TYR A 1 275 ? 31.387 -2.318 -30.191 1.00 92.56 275 TYR A C 1
ATOM 2103 O O . TYR A 1 275 ? 32.504 -2.652 -30.593 1.00 92.56 275 TYR A O 1
ATOM 2111 N N . VAL A 1 276 ? 30.300 -2.406 -30.963 1.00 91.94 276 VAL A N 1
ATOM 2112 C CA . VAL A 1 276 ? 30.323 -2.928 -32.336 1.00 91.94 276 VAL A CA 1
ATOM 2113 C C . VAL A 1 276 ? 31.112 -1.999 -33.249 1.00 91.94 276 VAL A C 1
ATOM 2115 O O . VAL A 1 276 ? 31.951 -2.464 -34.015 1.00 91.94 276 VAL A O 1
ATOM 2118 N N . GLY A 1 277 ? 30.899 -0.687 -33.150 1.00 90.25 277 GLY A N 1
ATOM 2119 C CA . GLY A 1 277 ? 31.615 0.264 -33.989 1.00 90.25 277 GLY A CA 1
ATOM 2120 C C . GLY A 1 277 ? 33.121 0.275 -33.720 1.00 90.25 277 GLY A C 1
ATOM 2121 O O . GLY A 1 277 ? 33.883 0.350 -34.676 1.00 90.25 277 GLY A O 1
ATOM 2122 N N . TYR A 1 278 ? 33.560 0.080 -32.471 1.00 89.88 278 TYR A N 1
ATOM 2123 C CA . TYR A 1 278 ? 34.982 -0.092 -32.146 1.00 89.88 278 TYR A CA 1
ATOM 2124 C C . TYR A 1 278 ? 35.570 -1.393 -32.718 1.00 89.88 278 TYR A C 1
ATOM 2126 O O . TYR A 1 278 ? 36.727 -1.429 -33.129 1.00 89.88 278 TYR A O 1
ATOM 2134 N N . ARG A 1 279 ? 34.774 -2.470 -32.779 1.00 91.38 279 ARG A N 1
ATOM 2135 C CA . ARG A 1 279 ? 35.185 -3.753 -33.377 1.00 91.38 279 ARG A CA 1
ATOM 2136 C C . ARG A 1 279 ? 35.291 -3.701 -34.901 1.00 91.38 279 ARG A C 1
ATOM 2138 O O . ARG A 1 279 ? 36.168 -4.356 -35.452 1.00 91.38 279 ARG A O 1
ATOM 2145 N N . VAL A 1 280 ? 34.390 -2.978 -35.565 1.00 91.62 280 VAL A N 1
ATOM 2146 C CA . VAL A 1 280 ? 34.312 -2.921 -37.036 1.00 91.62 280 VAL A CA 1
ATOM 2147 C C . VAL A 1 280 ? 35.217 -1.832 -37.610 1.00 91.62 280 VAL A C 1
ATOM 2149 O O . VAL A 1 280 ? 35.838 -2.041 -38.648 1.00 91.62 280 VAL A O 1
ATOM 2152 N N . ASN A 1 281 ? 35.311 -0.683 -36.940 1.00 89.94 281 ASN A N 1
ATOM 2153 C CA . ASN A 1 281 ? 36.124 0.444 -37.373 1.00 89.94 281 ASN A CA 1
ATOM 2154 C C . ASN A 1 281 ? 37.100 0.862 -36.255 1.00 89.94 281 ASN A C 1
ATOM 2156 O O . ASN A 1 281 ? 36.706 1.585 -35.335 1.00 89.94 281 ASN A O 1
ATOM 2160 N N . PRO A 1 282 ? 38.383 0.461 -36.339 1.00 82.00 282 PRO A N 1
ATOM 2161 C CA . PRO A 1 282 ? 39.396 0.809 -35.341 1.00 82.00 282 PRO A CA 1
ATOM 2162 C C . PRO A 1 282 ? 39.630 2.318 -35.209 1.00 82.00 282 PRO A C 1
ATOM 2164 O O . PRO A 1 282 ? 40.093 2.776 -34.168 1.00 82.00 282 PRO A O 1
ATOM 2167 N N . SER A 1 283 ? 39.284 3.101 -36.239 1.00 86.88 283 SER A N 1
ATOM 2168 C CA . SER A 1 283 ? 39.330 4.568 -36.203 1.00 86.88 283 SER A CA 1
ATOM 2169 C C . SER A 1 283 ? 38.280 5.180 -35.265 1.00 86.88 283 SER A C 1
ATOM 2171 O O . SER A 1 283 ? 38.301 6.384 -35.022 1.00 86.88 283 SER A O 1
ATOM 2173 N N . GLY A 1 284 ? 37.389 4.351 -34.715 1.00 75.19 284 GLY A N 1
ATOM 2174 C CA . GLY A 1 284 ? 36.428 4.695 -33.681 1.00 75.19 284 GLY A CA 1
ATOM 2175 C C . GLY A 1 284 ? 34.997 4.819 -34.214 1.00 75.19 284 GLY A C 1
ATOM 2176 O O . GLY A 1 284 ? 34.776 5.297 -35.330 1.00 75.19 284 GLY A O 1
ATOM 2177 N N . PRO A 1 285 ? 33.988 4.414 -33.421 1.00 82.69 285 PRO A N 1
ATOM 2178 C CA . PRO A 1 285 ? 32.595 4.694 -33.742 1.00 82.69 285 PRO A CA 1
ATOM 2179 C C . PRO A 1 285 ? 32.346 6.203 -33.762 1.00 82.69 285 PRO A C 1
ATOM 2181 O O . PRO A 1 285 ? 32.803 6.931 -32.878 1.00 82.69 285 PRO A O 1
ATOM 2184 N N . SER A 1 286 ? 31.536 6.685 -34.707 1.00 92.06 286 SER A N 1
ATOM 2185 C CA . SER A 1 286 ? 31.023 8.051 -34.626 1.00 92.06 286 SER A CA 1
ATOM 2186 C C . SER A 1 286 ? 30.106 8.158 -33.403 1.00 92.06 286 SER A C 1
ATOM 2188 O O . SER A 1 286 ? 28.973 7.669 -33.432 1.00 92.06 286 SER A O 1
ATOM 2190 N N . VAL A 1 287 ? 30.573 8.802 -32.331 1.00 93.31 287 VAL A N 1
ATOM 2191 C CA . VAL A 1 287 ? 29.789 9.008 -31.098 1.00 93.31 287 VAL A CA 1
ATOM 2192 C C . VAL A 1 287 ? 28.438 9.660 -31.411 1.00 93.31 287 VAL A C 1
ATOM 2194 O O . VAL A 1 287 ? 27.417 9.255 -30.863 1.00 93.31 287 VAL A O 1
ATOM 2197 N N . GLY A 1 288 ? 28.409 10.600 -32.364 1.00 94.00 288 GLY A N 1
ATOM 2198 C CA . GLY A 1 288 ? 27.172 11.227 -32.838 1.00 94.00 288 GLY A CA 1
ATOM 2199 C C . GLY A 1 288 ? 26.162 10.230 -33.418 1.00 94.00 288 GLY A C 1
ATOM 2200 O O . GLY A 1 288 ? 24.981 10.297 -33.091 1.00 94.00 288 GLY A O 1
ATOM 2201 N N . GLY A 1 289 ? 26.623 9.256 -34.209 1.00 93.12 289 GLY A N 1
ATOM 2202 C CA . GLY A 1 289 ? 25.769 8.189 -34.738 1.00 93.12 289 GLY A CA 1
ATOM 2203 C C . GLY A 1 289 ? 25.206 7.284 -33.639 1.00 93.12 289 GLY A C 1
ATOM 2204 O O . GLY A 1 289 ? 24.017 6.972 -33.652 1.00 93.12 289 GLY A O 1
ATOM 2205 N N . ALA A 1 290 ? 26.024 6.925 -32.643 1.00 94.69 290 ALA A N 1
ATOM 2206 C CA . ALA A 1 290 ? 25.575 6.131 -31.497 1.00 94.69 290 ALA A CA 1
ATOM 2207 C C . ALA A 1 290 ? 24.530 6.882 -30.648 1.00 94.69 290 ALA A C 1
ATOM 2209 O O . ALA A 1 290 ? 23.527 6.292 -30.245 1.00 94.69 290 ALA A O 1
ATOM 2210 N N . LEU A 1 291 ? 24.723 8.187 -30.416 1.00 96.44 291 LEU A N 1
ATOM 2211 C CA . LEU A 1 291 ? 23.756 9.034 -29.709 1.00 96.44 291 LEU A CA 1
ATOM 2212 C C . LEU A 1 291 ? 22.429 9.146 -30.466 1.00 96.44 291 LEU A C 1
ATOM 2214 O O . LEU A 1 291 ? 21.367 9.025 -29.856 1.00 96.44 291 LEU A O 1
ATOM 2218 N N . LEU A 1 292 ? 22.478 9.337 -31.787 1.00 95.50 292 LEU A N 1
ATOM 2219 C CA . LEU A 1 292 ? 21.275 9.389 -32.617 1.00 95.50 292 LEU A CA 1
ATOM 2220 C C . LEU A 1 292 ? 20.517 8.055 -32.577 1.00 95.50 292 LEU A C 1
ATOM 2222 O O . LEU A 1 292 ? 19.301 8.047 -32.380 1.00 95.50 292 LEU A O 1
ATOM 2226 N N . ALA A 1 293 ? 21.231 6.931 -32.695 1.00 94.75 293 ALA A N 1
ATOM 2227 C CA . ALA A 1 293 ? 20.641 5.599 -32.594 1.00 94.75 293 ALA A CA 1
ATOM 2228 C C . ALA A 1 293 ? 19.955 5.380 -31.234 1.00 94.75 293 ALA A C 1
ATOM 2230 O O . ALA A 1 293 ? 18.825 4.890 -31.186 1.00 94.75 293 ALA A O 1
ATOM 2231 N N . ALA A 1 294 ? 20.590 5.793 -30.136 1.00 96.25 294 ALA A N 1
ATOM 2232 C CA . ALA A 1 294 ? 20.002 5.728 -28.801 1.00 96.25 294 ALA A CA 1
ATOM 2233 C C . ALA A 1 294 ? 18.742 6.603 -28.682 1.00 96.25 294 ALA A C 1
ATOM 2235 O O . ALA A 1 294 ? 17.706 6.134 -28.210 1.00 96.25 294 ALA A O 1
ATOM 2236 N N . ALA A 1 295 ? 18.794 7.848 -29.167 1.00 96.81 295 ALA A N 1
ATOM 2237 C CA . ALA A 1 295 ? 17.679 8.792 -29.090 1.00 96.81 295 ALA A CA 1
ATOM 2238 C C . ALA A 1 295 ? 16.429 8.296 -29.837 1.00 96.81 295 ALA A C 1
ATOM 2240 O O . ALA A 1 295 ? 15.319 8.355 -29.303 1.00 96.81 295 ALA A O 1
ATOM 2241 N N . VAL A 1 296 ? 16.604 7.736 -31.039 1.00 97.00 296 VAL A N 1
ATOM 2242 C CA . VAL A 1 296 ? 15.502 7.153 -31.830 1.00 97.00 296 VAL A CA 1
ATOM 2243 C C . VAL A 1 296 ? 14.868 5.946 -31.123 1.00 97.00 296 VAL A C 1
ATOM 2245 O O . VAL A 1 296 ? 13.684 5.669 -31.305 1.00 97.00 296 VAL A O 1
ATOM 2248 N N . ASN A 1 297 ? 15.620 5.256 -30.264 1.00 97.38 297 ASN A N 1
ATOM 2249 C CA . ASN A 1 297 ? 15.155 4.085 -29.526 1.00 97.38 297 ASN A CA 1
ATOM 2250 C C . ASN A 1 297 ? 14.411 4.408 -28.215 1.00 97.38 297 ASN A C 1
ATOM 2252 O O . ASN A 1 297 ? 13.906 3.484 -27.576 1.00 97.38 297 ASN A O 1
ATOM 2256 N N . ILE A 1 298 ? 14.277 5.679 -27.811 1.00 97.56 298 ILE A N 1
ATOM 2257 C CA . ILE A 1 298 ? 13.556 6.059 -26.578 1.00 97.56 298 ILE A CA 1
ATOM 2258 C C . ILE A 1 298 ? 12.096 5.555 -26.568 1.00 97.56 298 ILE A C 1
ATOM 2260 O O . ILE A 1 298 ? 11.703 4.932 -25.576 1.00 97.56 298 ILE A O 1
ATOM 2264 N N . PRO A 1 299 ? 11.275 5.744 -27.627 1.00 97.31 299 PRO A N 1
ATOM 2265 C CA . PRO A 1 299 ? 9.886 5.274 -27.627 1.00 97.31 299 PRO A CA 1
ATOM 2266 C C . PRO A 1 299 ? 9.776 3.745 -27.590 1.00 97.31 299 PRO A C 1
ATOM 2268 O O . PRO A 1 299 ? 8.901 3.203 -26.916 1.00 97.31 299 PRO A O 1
ATOM 2271 N N . ILE A 1 300 ? 10.694 3.049 -28.271 1.00 97.38 300 ILE A N 1
ATOM 2272 C CA . ILE A 1 300 ? 10.776 1.581 -28.264 1.00 97.38 300 ILE A CA 1
ATOM 2273 C C . ILE A 1 300 ? 11.113 1.097 -26.854 1.00 97.38 300 ILE A C 1
ATOM 2275 O O . ILE A 1 300 ? 10.431 0.226 -26.320 1.00 97.38 300 ILE A O 1
ATOM 2279 N N . GLY A 1 301 ? 12.099 1.725 -26.212 1.00 97.75 301 GLY A N 1
ATOM 2280 C CA . GLY A 1 301 ? 12.458 1.455 -24.827 1.00 97.75 301 GLY A CA 1
ATOM 2281 C C . GLY A 1 301 ? 11.292 1.664 -23.868 1.00 97.75 301 GLY A C 1
ATOM 2282 O O . GLY A 1 301 ? 11.026 0.811 -23.026 1.00 97.75 301 GLY A O 1
ATOM 2283 N N . ALA A 1 302 ? 10.550 2.762 -24.016 1.00 96.88 302 ALA A N 1
ATOM 2284 C CA . ALA A 1 302 ? 9.362 3.052 -23.214 1.00 96.88 302 ALA A CA 1
ATOM 2285 C C . ALA A 1 302 ? 8.295 1.948 -23.337 1.00 96.88 302 ALA A C 1
ATOM 2287 O O . ALA A 1 302 ? 7.741 1.493 -22.330 1.00 96.88 302 ALA A O 1
ATOM 2288 N N . PHE A 1 303 ? 8.038 1.499 -24.568 1.00 96.88 303 PHE A N 1
ATOM 2289 C CA . PHE A 1 303 ? 7.093 0.429 -24.876 1.00 96.88 303 PHE A CA 1
ATOM 2290 C C . PHE A 1 303 ? 7.545 -0.929 -24.316 1.00 96.88 303 PHE A C 1
ATOM 2292 O O . PHE A 1 303 ? 6.785 -1.581 -23.596 1.00 96.88 303 PHE A O 1
ATOM 2299 N N . LEU A 1 304 ? 8.795 -1.329 -24.569 1.00 97.31 304 LEU A N 1
ATOM 2300 C CA . LEU A 1 304 ? 9.371 -2.567 -24.031 1.00 97.31 304 LEU A CA 1
ATOM 2301 C C . LEU A 1 304 ? 9.413 -2.550 -22.502 1.00 97.31 304 LEU A C 1
ATOM 2303 O O . LEU A 1 304 ? 9.075 -3.541 -21.859 1.00 97.31 304 LEU A O 1
ATOM 2307 N N . GLY A 1 305 ? 9.754 -1.403 -21.914 1.00 97.44 305 GLY A N 1
ATOM 2308 C CA . GLY A 1 305 ? 9.726 -1.192 -20.474 1.00 97.44 305 GLY A CA 1
ATOM 2309 C C . GLY A 1 305 ? 8.353 -1.481 -19.888 1.00 97.44 305 GLY A C 1
ATOM 2310 O O . GLY A 1 305 ? 8.258 -2.202 -18.899 1.00 97.44 305 GLY A O 1
ATOM 2311 N N . TYR A 1 306 ? 7.286 -0.983 -20.517 1.00 96.12 306 TYR A N 1
ATOM 2312 C CA . TYR A 1 306 ? 5.915 -1.279 -20.103 1.00 96.12 306 TYR A CA 1
ATOM 2313 C C . TYR A 1 306 ? 5.592 -2.778 -20.165 1.00 96.12 306 TYR A C 1
ATOM 2315 O O . TYR A 1 306 ? 5.134 -3.331 -19.164 1.00 96.12 306 TYR A O 1
ATOM 2323 N N . LEU A 1 307 ? 5.872 -3.441 -21.293 1.00 96.00 307 LEU A N 1
ATOM 2324 C CA . LEU A 1 307 ? 5.591 -4.871 -21.470 1.00 96.00 307 LEU A CA 1
ATOM 2325 C C . LEU A 1 307 ? 6.344 -5.735 -20.452 1.00 96.00 307 LEU A C 1
ATOM 2327 O O . LEU A 1 307 ? 5.733 -6.511 -19.716 1.00 96.00 307 LEU A O 1
ATOM 2331 N N . CYS A 1 308 ? 7.661 -5.557 -20.352 1.00 95.62 308 CYS A N 1
ATOM 2332 C CA . CYS A 1 308 ? 8.492 -6.301 -19.409 1.00 95.62 308 CYS A CA 1
ATOM 2333 C C . CYS A 1 308 ? 8.135 -5.957 -17.956 1.00 95.62 308 CYS A C 1
ATOM 2335 O O . CYS A 1 308 ? 8.080 -6.835 -17.099 1.00 95.62 308 CYS A O 1
ATOM 2337 N N . GLY A 1 309 ? 7.808 -4.695 -17.676 1.00 93.81 309 GLY A N 1
ATOM 2338 C CA . GLY A 1 309 ? 7.325 -4.255 -16.371 1.00 93.81 309 GLY A CA 1
ATOM 2339 C C . GLY A 1 309 ? 6.007 -4.907 -15.955 1.00 93.81 309 GLY A C 1
ATOM 2340 O O . GLY A 1 309 ? 5.834 -5.228 -14.778 1.00 93.81 309 GLY A O 1
ATOM 2341 N N . CYS A 1 310 ? 5.094 -5.135 -16.902 1.00 92.69 310 CYS A N 1
ATOM 2342 C CA . CYS A 1 310 ? 3.864 -5.892 -16.678 1.00 92.69 310 CYS A CA 1
ATOM 2343 C C . CYS A 1 310 ? 4.148 -7.365 -16.363 1.00 92.69 310 CYS A C 1
ATOM 2345 O O . CYS A 1 310 ? 3.499 -7.910 -15.473 1.00 92.69 310 CYS A O 1
ATOM 2347 N N . LEU A 1 311 ? 5.132 -7.987 -17.021 1.00 92.38 311 LEU A N 1
ATOM 2348 C CA . LEU A 1 311 ? 5.555 -9.356 -16.701 1.00 92.38 311 LEU A CA 1
ATOM 2349 C C . LEU A 1 311 ? 6.121 -9.447 -15.279 1.00 92.38 311 LEU A C 1
ATOM 2351 O O . LEU A 1 311 ? 5.677 -10.288 -14.498 1.00 92.38 311 LEU A O 1
ATOM 2355 N N . VAL A 1 312 ? 7.028 -8.535 -14.911 1.00 90.81 312 VAL A N 1
ATOM 2356 C CA . VAL A 1 312 ? 7.594 -8.463 -13.551 1.00 90.81 312 VAL A CA 1
ATOM 2357 C C . VAL A 1 312 ? 6.485 -8.266 -12.512 1.00 90.81 312 VAL A C 1
ATOM 2359 O O . VAL A 1 312 ? 6.420 -8.999 -11.525 1.00 90.81 312 VAL A O 1
ATOM 2362 N N . ALA A 1 313 ? 5.562 -7.331 -12.754 1.00 88.06 313 ALA A N 1
ATOM 2363 C CA . ALA A 1 313 ? 4.427 -7.096 -11.864 1.00 88.06 313 ALA A CA 1
ATOM 2364 C C . ALA A 1 313 ? 3.484 -8.310 -11.778 1.00 88.06 313 ALA A C 1
ATOM 2366 O O . ALA A 1 313 ? 2.984 -8.619 -10.699 1.00 88.06 313 ALA A O 1
ATOM 2367 N N . GLY A 1 314 ? 3.261 -9.025 -12.884 1.00 88.94 314 GLY A N 1
ATOM 2368 C CA . GLY A 1 314 ? 2.432 -10.230 -12.923 1.00 88.94 314 GLY A CA 1
ATOM 2369 C C . GLY A 1 314 ? 2.988 -11.355 -12.051 1.00 88.94 314 GLY A C 1
ATOM 2370 O O . GLY A 1 314 ? 2.253 -11.943 -11.261 1.00 88.94 314 GLY A O 1
ATOM 2371 N N . VAL A 1 315 ? 4.298 -11.601 -12.117 1.00 87.31 315 VAL A N 1
ATOM 2372 C CA . VAL A 1 315 ? 4.976 -12.591 -11.258 1.00 87.31 315 VAL A CA 1
ATOM 2373 C C . VAL A 1 315 ? 4.818 -12.241 -9.778 1.00 87.31 315 VAL A C 1
ATOM 2375 O O . VAL A 1 315 ? 4.551 -13.101 -8.938 1.00 87.31 315 VAL A O 1
ATOM 2378 N N . VAL A 1 316 ? 4.937 -10.958 -9.462 1.00 84.25 316 VAL A N 1
ATOM 2379 C CA . VAL A 1 316 ? 4.767 -10.440 -8.108 1.00 84.25 316 VAL A CA 1
ATOM 2380 C C . VAL A 1 316 ? 3.323 -10.595 -7.605 1.00 84.25 316 VAL A C 1
ATOM 2382 O O . VAL A 1 316 ? 3.115 -10.995 -6.461 1.00 84.25 316 VAL A O 1
ATOM 2385 N N . LEU A 1 317 ? 2.322 -10.374 -8.458 1.00 84.19 317 LEU A N 1
ATOM 2386 C CA . LEU A 1 317 ? 0.918 -10.620 -8.114 1.00 84.19 317 LEU A CA 1
ATOM 2387 C C . LEU A 1 317 ? 0.635 -12.110 -7.869 1.00 84.19 317 LEU A C 1
ATOM 2389 O O . LEU A 1 317 ? -0.078 -12.454 -6.926 1.00 84.19 317 LEU A O 1
ATOM 2393 N N . LEU A 1 318 ? 1.222 -13.004 -8.672 1.00 85.38 318 LEU A N 1
ATOM 2394 C CA . LEU A 1 318 ? 1.095 -14.453 -8.474 1.00 85.38 318 LEU A CA 1
ATOM 2395 C C . LEU A 1 318 ? 1.673 -14.898 -7.123 1.00 85.38 318 LEU A C 1
ATOM 2397 O O . LEU A 1 318 ? 1.090 -15.751 -6.451 1.00 85.38 318 LEU A O 1
ATOM 2401 N N . LEU A 1 319 ? 2.785 -14.295 -6.697 1.00 85.06 319 LEU A N 1
ATOM 2402 C CA . LEU A 1 319 ? 3.379 -14.535 -5.381 1.00 85.06 319 LEU A CA 1
ATOM 2403 C C . LEU A 1 319 ? 2.435 -14.163 -4.238 1.00 85.06 319 LEU A C 1
ATOM 2405 O O . LEU A 1 319 ? 2.280 -14.936 -3.287 1.00 85.06 319 LEU A O 1
ATOM 2409 N N . ASP A 1 320 ? 1.814 -12.991 -4.323 1.00 82.19 320 ASP A N 1
ATOM 2410 C CA . ASP A 1 320 ? 0.894 -12.525 -3.290 1.00 82.19 320 ASP A CA 1
ATOM 2411 C C . ASP A 1 320 ? -0.387 -13.364 -3.263 1.00 82.19 320 ASP A C 1
ATOM 2413 O O . ASP A 1 320 ? -0.833 -13.769 -2.186 1.00 82.19 320 ASP A O 1
ATOM 2417 N N . MET A 1 321 ? -0.899 -13.760 -4.430 1.00 84.44 321 MET A N 1
ATOM 2418 C CA . MET A 1 321 ? -2.015 -14.703 -4.526 1.00 84.44 321 MET A CA 1
ATOM 2419 C C . MET A 1 321 ? -1.677 -16.061 -3.888 1.00 84.44 321 MET A C 1
ATOM 2421 O O . MET A 1 321 ? -2.483 -16.615 -3.139 1.00 84.44 321 MET A O 1
ATOM 2425 N N . GLY A 1 322 ? -0.470 -16.586 -4.118 1.00 87.25 322 GLY A N 1
ATOM 2426 C CA . GLY A 1 322 ? -0.014 -17.836 -3.504 1.00 87.25 322 GLY A CA 1
ATOM 2427 C C . GLY A 1 322 ? 0.093 -17.753 -1.977 1.00 87.25 322 GLY A C 1
ATOM 2428 O O . GLY A 1 322 ? -0.260 -18.703 -1.270 1.00 87.25 322 GLY A O 1
ATOM 2429 N N . ARG A 1 323 ? 0.529 -16.605 -1.442 1.00 85.62 323 ARG A N 1
ATOM 2430 C CA . ARG A 1 323 ? 0.563 -16.357 0.011 1.00 85.62 323 ARG A CA 1
ATOM 2431 C C . ARG A 1 323 ? -0.837 -16.320 0.605 1.00 85.62 323 ARG A C 1
ATOM 2433 O O . ARG A 1 323 ? -1.058 -16.943 1.643 1.00 85.62 323 ARG A O 1
ATOM 2440 N N . GLU A 1 324 ? -1.759 -15.634 -0.058 1.00 83.69 324 GLU A N 1
ATOM 2441 C CA . GLU A 1 324 ? -3.146 -15.521 0.386 1.00 83.69 324 GLU A CA 1
ATOM 2442 C C . GLU A 1 324 ? -3.842 -16.888 0.398 1.00 83.69 324 GLU A C 1
ATOM 2444 O O . GLU A 1 324 ? -4.422 -17.283 1.411 1.00 83.69 324 GLU A O 1
ATOM 2449 N N . LEU A 1 325 ? -3.685 -17.680 -0.668 1.00 87.19 325 LEU A N 1
ATOM 2450 C CA . LEU A 1 325 ? -4.185 -19.057 -0.726 1.00 87.19 325 LEU A CA 1
ATOM 2451 C C . LEU A 1 325 ? -3.628 -19.912 0.416 1.00 87.19 325 LEU A C 1
ATOM 2453 O O . LEU A 1 325 ? -4.384 -20.582 1.121 1.00 87.19 325 LEU A O 1
ATOM 2457 N N . ARG A 1 326 ? -2.314 -19.852 0.657 1.00 91.56 326 ARG A N 1
ATOM 2458 C CA . ARG A 1 326 ? -1.679 -20.586 1.759 1.00 91.56 326 ARG A CA 1
ATOM 2459 C C . ARG A 1 326 ? -2.227 -20.165 3.126 1.00 91.56 326 ARG A C 1
ATOM 2461 O O . ARG A 1 326 ? -2.438 -21.023 3.984 1.00 91.56 326 ARG A O 1
ATOM 2468 N N . ASN A 1 327 ? -2.471 -18.872 3.336 1.00 84.25 327 ASN A N 1
ATOM 2469 C CA . ASN A 1 327 ? -3.051 -18.362 4.579 1.00 84.25 327 ASN A CA 1
ATOM 2470 C C . ASN A 1 327 ? -4.490 -18.856 4.772 1.00 84.25 327 ASN A C 1
ATOM 2472 O O . ASN A 1 327 ? -4.837 -19.275 5.877 1.00 84.25 327 ASN A O 1
ATOM 2476 N N . ARG A 1 328 ? -5.298 -18.890 3.704 1.00 87.94 328 ARG A N 1
ATOM 2477 C CA . ARG A 1 328 ? -6.653 -19.464 3.731 1.00 87.94 328 ARG A CA 1
ATOM 2478 C C . ARG A 1 328 ? -6.633 -20.940 4.112 1.00 87.94 328 ARG A C 1
ATOM 2480 O O . ARG A 1 328 ? -7.316 -21.316 5.057 1.00 87.94 328 ARG A O 1
ATOM 2487 N N . PHE A 1 329 ? -5.775 -21.748 3.484 1.00 93.31 329 PHE A N 1
ATOM 2488 C CA . PHE A 1 329 ? -5.628 -23.164 3.848 1.00 93.31 329 PHE A CA 1
ATOM 2489 C C . PHE A 1 329 ? -5.205 -23.361 5.306 1.00 93.31 329 PHE A C 1
ATOM 2491 O O . PHE A 1 329 ? -5.713 -24.255 5.985 1.00 93.31 329 PHE A O 1
ATOM 2498 N N . ARG A 1 330 ? -4.299 -22.516 5.815 1.00 92.69 330 ARG A N 1
ATOM 2499 C CA . ARG A 1 330 ? -3.882 -22.574 7.221 1.00 92.69 330 ARG A CA 1
ATOM 2500 C C . ARG A 1 330 ? -5.038 -22.247 8.170 1.00 92.69 330 ARG A C 1
ATOM 2502 O O . ARG A 1 330 ? -5.183 -22.941 9.173 1.00 92.69 330 ARG A O 1
ATOM 2509 N N . ARG A 1 331 ? -5.869 -21.247 7.846 1.00 88.75 331 ARG A N 1
ATOM 2510 C CA . ARG A 1 331 ? -7.075 -20.904 8.623 1.00 88.75 331 ARG A CA 1
ATOM 2511 C C . ARG A 1 331 ? -8.099 -22.041 8.600 1.00 88.75 331 ARG A C 1
ATOM 2513 O O . ARG A 1 331 ? -8.540 -22.453 9.665 1.00 88.75 331 ARG A O 1
ATOM 2520 N N . SER A 1 332 ? -8.385 -22.620 7.432 1.00 92.25 332 SER A N 1
ATOM 2521 C CA . SER A 1 332 ? -9.311 -23.758 7.313 1.00 92.25 332 SER A CA 1
ATOM 2522 C C . SER A 1 332 ? -8.827 -24.995 8.077 1.00 92.25 332 SER A C 1
ATOM 2524 O O . SER A 1 332 ? -9.620 -25.701 8.690 1.00 92.25 332 SER A O 1
ATOM 2526 N N . ARG A 1 333 ? -7.515 -25.269 8.098 1.00 93.75 333 ARG A N 1
ATOM 2527 C CA . ARG A 1 333 ? -6.976 -26.381 8.898 1.00 93.75 333 ARG A CA 1
ATOM 2528 C C . ARG A 1 333 ? -7.063 -26.095 10.403 1.00 93.75 333 ARG A C 1
ATOM 2530 O O . ARG A 1 333 ? -7.306 -27.022 11.165 1.00 93.75 333 ARG A O 1
ATOM 2537 N N . ALA A 1 334 ? -6.907 -24.839 10.828 1.00 88.12 334 ALA A N 1
ATOM 2538 C CA . ALA A 1 334 ? -7.057 -24.450 12.230 1.00 88.12 334 ALA A CA 1
ATOM 2539 C C . ALA A 1 334 ? -8.501 -24.611 12.736 1.00 88.12 334 ALA A C 1
ATOM 2541 O O . ALA A 1 334 ? -8.688 -25.037 13.869 1.00 88.12 334 ALA A O 1
ATOM 2542 N N . THR A 1 335 ? -9.508 -24.350 11.897 1.00 89.62 335 THR A N 1
ATOM 2543 C CA . THR A 1 335 ? -10.924 -24.542 12.261 1.00 89.62 335 THR A CA 1
ATOM 2544 C C . THR A 1 335 ? -11.356 -26.011 12.305 1.00 89.62 335 THR A C 1
ATOM 2546 O O . THR A 1 335 ? -12.349 -26.325 12.949 1.00 89.62 335 THR A O 1
ATOM 2549 N N . HIS A 1 336 ? -10.631 -26.914 11.635 1.00 86.69 336 HIS A N 1
ATOM 2550 C CA . HIS A 1 336 ? -10.931 -28.353 11.619 1.00 86.69 336 HIS A CA 1
ATOM 2551 C C . HIS A 1 336 ? -10.100 -29.186 12.598 1.00 86.69 336 HIS A C 1
ATOM 2553 O O . HIS A 1 336 ? -10.369 -30.377 12.755 1.00 86.69 336 HIS A O 1
ATOM 2559 N N . LEU A 1 337 ? -9.091 -28.604 13.251 1.00 85.31 337 LEU A N 1
ATOM 2560 C CA . LEU A 1 337 ? -8.412 -29.297 14.339 1.00 85.31 337 LEU A CA 1
ATOM 2561 C C . LEU A 1 337 ? -9.409 -29.421 15.501 1.00 85.31 337 LEU A C 1
ATOM 2563 O O . LEU A 1 337 ? -9.947 -28.395 15.924 1.00 85.31 337 LEU A O 1
ATOM 2567 N N . PRO A 1 338 ? -9.692 -30.644 15.994 1.00 81.25 338 PRO A N 1
ATOM 2568 C CA . PRO A 1 338 ? -10.608 -30.829 17.110 1.00 81.25 338 PRO A CA 1
ATOM 2569 C C . PRO A 1 338 ? -10.134 -29.948 18.261 1.00 81.25 338 PRO A C 1
ATOM 2571 O O . PRO A 1 338 ? -8.930 -29.893 18.534 1.00 81.25 338 PRO A O 1
ATOM 2574 N N . ALA A 1 339 ? -11.072 -29.224 18.881 1.00 80.50 339 ALA A N 1
ATOM 2575 C CA . ALA A 1 339 ? -10.782 -28.381 20.032 1.00 80.50 339 ALA A CA 1
ATOM 2576 C C . ALA A 1 339 ? -9.892 -29.180 20.985 1.00 80.50 339 ALA A C 1
ATOM 2578 O O . ALA A 1 339 ? -10.230 -30.311 21.340 1.00 80.50 339 ALA A O 1
ATOM 2579 N N . LYS A 1 340 ? -8.712 -28.632 21.301 1.00 81.69 340 LYS A N 1
ATOM 2580 C CA . LYS A 1 340 ? -7.743 -29.283 22.181 1.00 81.69 340 LYS A CA 1
ATOM 2581 C C . LYS A 1 340 ? -8.511 -29.687 23.435 1.00 81.69 340 LYS A C 1
ATOM 2583 O O . LYS A 1 340 ? -9.024 -28.804 24.120 1.00 81.69 340 LYS A O 1
ATOM 2588 N N . VAL A 1 341 ? -8.654 -30.996 23.658 1.00 83.19 341 VAL A N 1
ATOM 2589 C CA . VAL A 1 341 ? -9.400 -31.522 24.804 1.00 83.19 341 VAL A CA 1
ATOM 2590 C C . VAL A 1 341 ? -8.821 -30.827 26.036 1.00 83.19 341 VAL A C 1
ATOM 2592 O O . VAL A 1 341 ? -7.592 -30.842 26.191 1.00 83.19 341 VAL A O 1
ATOM 2595 N N . PRO A 1 342 ? -9.643 -30.114 26.830 1.00 85.19 342 PRO A N 1
ATOM 2596 C CA . PRO A 1 342 ? -9.141 -29.440 28.015 1.00 85.19 342 PRO A CA 1
ATOM 2597 C C . PRO A 1 342 ? -8.410 -30.478 28.875 1.00 85.19 342 PRO A C 1
ATOM 2599 O O . PRO A 1 342 ? -8.872 -31.619 28.947 1.00 85.19 342 PRO A O 1
ATOM 2602 N N . PRO A 1 343 ? -7.248 -30.132 29.456 1.00 88.00 343 PRO A N 1
ATOM 2603 C CA . PRO A 1 343 ? -6.506 -31.071 30.286 1.00 88.00 343 PRO A CA 1
ATOM 2604 C C . PRO A 1 343 ? -7.445 -31.619 31.362 1.00 88.00 343 PRO A C 1
ATOM 2606 O O . PRO A 1 343 ? -8.159 -30.842 32.000 1.00 88.00 343 PRO A O 1
ATOM 2609 N N . GLU A 1 344 ? -7.481 -32.946 31.514 1.00 87.31 344 GLU A N 1
ATOM 2610 C CA . GLU A 1 344 ? -8.284 -33.578 32.560 1.00 87.31 344 GLU A CA 1
ATOM 2611 C C . GLU A 1 344 ? -7.930 -32.944 33.913 1.00 87.31 344 GLU A C 1
ATOM 2613 O O . GLU A 1 344 ? -6.744 -32.721 34.194 1.00 87.31 344 GLU A O 1
ATOM 2618 N N . PRO A 1 345 ? -8.934 -32.601 34.742 1.00 87.69 345 PRO A N 1
ATOM 2619 C CA . PRO A 1 345 ? -8.668 -32.063 36.064 1.00 87.69 345 PRO A CA 1
ATOM 2620 C C . PRO A 1 345 ? -7.809 -33.064 36.852 1.00 87.69 345 PRO A C 1
ATOM 2622 O O . PRO A 1 345 ? -8.023 -34.273 36.730 1.00 87.69 345 PRO A O 1
ATOM 2625 N N . PRO A 1 346 ? -6.836 -32.590 37.651 1.00 87.69 346 PRO A N 1
ATOM 2626 C CA . PRO A 1 346 ? -5.965 -33.469 38.417 1.00 87.69 346 PRO A CA 1
ATOM 2627 C C . PRO A 1 346 ? -6.816 -34.385 39.298 1.00 87.69 346 PRO A C 1
ATOM 2629 O O . PRO A 1 346 ? -7.612 -33.911 40.110 1.00 87.69 346 PRO A O 1
ATOM 2632 N N . VAL A 1 347 ? -6.660 -35.697 39.112 1.00 88.25 347 VAL A N 1
ATOM 2633 C CA . VAL A 1 347 ? -7.336 -36.712 39.921 1.00 88.25 347 VAL A CA 1
ATOM 2634 C C . VAL 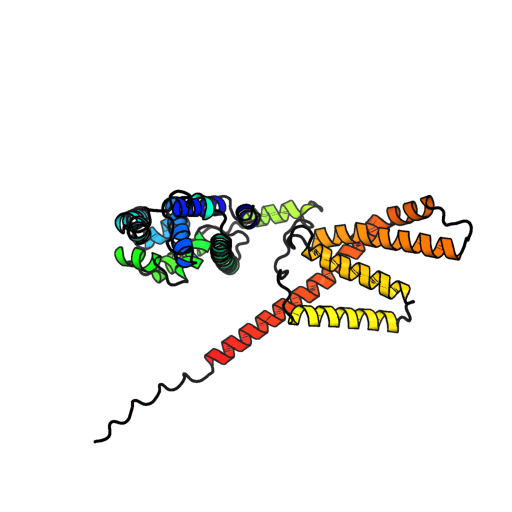A 1 347 ? -6.888 -36.523 41.366 1.00 88.25 347 VAL A C 1
ATOM 2636 O O . VAL A 1 347 ? -5.726 -36.745 41.705 1.00 88.25 347 VAL A O 1
ATOM 2639 N N . THR A 1 348 ? -7.800 -36.078 42.225 1.00 85.88 348 THR A N 1
ATOM 2640 C CA . THR A 1 348 ? -7.552 -36.000 43.661 1.00 85.88 348 THR A CA 1
ATOM 2641 C C . THR A 1 348 ? -7.509 -37.422 44.217 1.00 85.88 348 THR A C 1
ATOM 2643 O O . THR A 1 348 ? -8.513 -38.132 44.228 1.00 85.88 348 THR A O 1
ATOM 2646 N N . ALA A 1 349 ? -6.322 -37.865 44.639 1.00 79.56 349 ALA A N 1
ATOM 2647 C CA . ALA A 1 349 ? -6.165 -39.115 45.372 1.00 79.56 349 ALA A CA 1
ATOM 2648 C C . ALA A 1 349 ? -6.951 -39.019 46.692 1.00 79.56 349 ALA A C 1
ATOM 2650 O O . ALA A 1 349 ? -6.787 -38.050 47.435 1.00 79.56 349 ALA A O 1
ATOM 2651 N N . ARG A 1 350 ? -7.842 -39.988 46.927 1.00 70.19 350 ARG A N 1
ATOM 2652 C CA . ARG A 1 350 ? -8.592 -40.154 48.179 1.00 70.19 350 ARG A CA 1
ATOM 2653 C C . ARG A 1 350 ? -7.811 -40.976 49.186 1.00 70.19 350 ARG A C 1
ATOM 2655 O O . ARG A 1 350 ? -7.140 -41.932 48.739 1.00 70.19 350 ARG A O 1
#

Sequence (350 aa):
MVFLRCLYRRDIAREMIQVVARASVWLAEHPPKVVDPQAVGLALFLAVLERKPQAVCAALEKCAVPVEALLDAAEAAQWPLHKAAEANSQGQADAGCGLLYSEELTECLTHWIDAAEAQAWAYSERAVRPEHLLLAILETDGPWNDLLARRGLAAGAVREALEAELALAPRPARRQAEIIRSWGTTAQWLNSPAVGVPRRFGVGGMLVIVTMFGLLYGGLQWLHAPPLVFLMVAVFFAGLALGQMLLRGGRFPRAASVKMGAILWPAEVFLLALYVGYRVNPSGPSVGGALLAAAVNIPIGAFLGYLCGCLVAGVVLLLDMGRELRNRFRRSRATHLPAKVPPEPPVTAR